Protein AF-A0A9W6ZAY7-F1 (afdb_monomer_lite)

Foldseek 3Di:
DDDDDDDPADAFPKKKKKFWAFDWLVFLLQQLVVQLVVLVPDDDPLSNLLSNVLSVVVNVVSVPDGDGQRWMWMKTHHPDSVDIDIDIGHQDPLRNVLVLAKPFDDDWTGHPPCVPPGPITMDMDMDPRNVVCVCCQAPNDWAWEDAQQFIWTDALGIIHTFDGAHHDAVVSVLVVLVCPAPVNFGADSHSPDRDGDGDAQQRYAYEADCCVRCVVVPLWHARPNDNHTHNHYYNHPNSNSNNVSSLVSLLVVLLVVQLVLVVVQVVCVVVVHQDQKDFLDPPLLVLCQVVVFFAEKQAEVVPPVSQVSSVVSVRYHYHYRYDDCPPHPCVVRVRMMTGTPDRDDSVVRD

Structure (mmCIF, N/CA/C/O backbone):
data_AF-A0A9W6ZAY7-F1
#
_entry.id   AF-A0A9W6ZAY7-F1
#
loop_
_atom_site.group_PDB
_atom_site.id
_atom_site.type_symbol
_atom_site.label_atom_id
_atom_site.label_alt_id
_atom_site.label_comp_id
_atom_site.label_asym_id
_atom_site.label_entity_id
_atom_site.label_seq_id
_atom_site.pdbx_PDB_ins_code
_atom_site.Cartn_x
_atom_site.Cartn_y
_atom_site.Cartn_z
_atom_site.occupancy
_atom_site.B_iso_or_equiv
_atom_site.auth_seq_id
_atom_site.auth_comp_id
_atom_site.auth_asym_id
_atom_site.auth_atom_id
_atom_site.pdbx_PDB_model_num
ATOM 1 N N . MET A 1 1 ? 34.972 -10.363 26.010 1.00 36.72 1 MET A N 1
ATOM 2 C CA . MET A 1 1 ? 35.037 -9.879 24.616 1.00 36.72 1 MET A CA 1
ATOM 3 C C . MET A 1 1 ? 33.672 -9.315 24.271 1.00 36.72 1 MET A C 1
ATOM 5 O O . MET A 1 1 ? 32.736 -10.083 24.113 1.00 36.72 1 MET A O 1
ATOM 9 N N . SER A 1 2 ? 33.541 -7.988 24.315 1.00 30.09 2 SER A N 1
ATOM 10 C CA . SER A 1 2 ? 32.279 -7.284 24.065 1.00 30.09 2 SER A CA 1
ATOM 11 C C . SER A 1 2 ? 32.062 -7.198 22.558 1.00 30.09 2 SER A C 1
ATOM 13 O O . SER A 1 2 ? 32.890 -6.610 21.864 1.00 30.09 2 SER A O 1
ATOM 15 N N . ALA A 1 3 ? 30.993 -7.809 22.052 1.00 30.89 3 ALA A N 1
ATOM 16 C CA . ALA A 1 3 ? 30.562 -7.613 20.676 1.00 30.89 3 ALA A CA 1
ATOM 17 C C . ALA A 1 3 ? 30.115 -6.154 20.529 1.00 30.89 3 ALA A C 1
ATOM 19 O O . ALA A 1 3 ? 29.178 -5.714 21.197 1.00 30.89 3 ALA A O 1
ATOM 20 N N . MET A 1 4 ? 30.835 -5.389 19.710 1.00 32.25 4 MET A N 1
ATOM 21 C CA . MET A 1 4 ? 30.447 -4.027 19.370 1.00 32.25 4 MET A CA 1
ATOM 22 C C . MET A 1 4 ? 29.104 -4.071 18.646 1.00 32.25 4 MET A C 1
ATOM 24 O O . MET A 1 4 ? 28.970 -4.702 17.598 1.00 32.25 4 MET A O 1
ATOM 28 N N . ALA A 1 5 ? 28.108 -3.418 19.239 1.00 34.69 5 ALA A N 1
ATOM 29 C CA . ALA A 1 5 ? 26.843 -3.140 18.590 1.00 34.69 5 ALA A CA 1
ATOM 30 C C . ALA A 1 5 ? 27.124 -2.309 17.332 1.00 34.69 5 ALA A C 1
ATOM 32 O O . ALA A 1 5 ? 27.731 -1.242 17.421 1.00 34.69 5 ALA A O 1
ATOM 33 N N . ALA A 1 6 ? 26.709 -2.817 16.171 1.00 33.00 6 ALA A N 1
ATOM 34 C CA . ALA A 1 6 ? 26.737 -2.060 14.933 1.00 33.00 6 ALA A CA 1
ATOM 35 C C . ALA A 1 6 ? 25.906 -0.783 15.120 1.00 33.00 6 ALA A C 1
ATOM 37 O O . ALA A 1 6 ? 24.713 -0.836 15.430 1.00 33.00 6 ALA A O 1
ATOM 38 N N . THR A 1 7 ? 26.558 0.365 14.978 1.00 32.75 7 THR A N 1
ATOM 39 C CA . THR A 1 7 ? 25.910 1.672 14.894 1.00 32.75 7 THR A CA 1
ATOM 40 C C . THR A 1 7 ? 24.910 1.637 13.733 1.00 32.75 7 THR A C 1
ATOM 42 O O . THR A 1 7 ? 25.257 1.111 12.673 1.00 32.75 7 THR A O 1
ATOM 45 N N . PRO A 1 8 ? 23.681 2.165 13.882 1.00 35.00 8 PRO A N 1
ATOM 46 C CA . PRO A 1 8 ? 22.763 2.266 12.754 1.00 35.00 8 PRO A CA 1
ATOM 47 C C . PRO A 1 8 ? 23.424 3.124 11.672 1.00 35.00 8 PRO A C 1
ATOM 49 O O . PRO A 1 8 ? 23.805 4.265 11.932 1.00 35.00 8 PRO A O 1
ATOM 52 N N . SER A 1 9 ? 23.615 2.547 10.484 1.00 39.78 9 SER A N 1
ATOM 53 C CA . SER A 1 9 ? 24.145 3.257 9.324 1.00 39.78 9 SER A CA 1
ATOM 54 C C . SER A 1 9 ? 23.268 4.473 9.043 1.00 39.78 9 SER A C 1
ATOM 56 O O . SER A 1 9 ? 22.040 4.344 9.008 1.00 39.78 9 SER A O 1
ATOM 58 N N . SER A 1 10 ? 23.890 5.633 8.838 1.00 44.06 10 SER A N 1
ATOM 59 C CA . SER A 1 10 ? 23.237 6.835 8.317 1.00 44.06 10 SER A CA 1
ATOM 60 C C . SER A 1 10 ? 22.323 6.469 7.138 1.00 44.06 10 SER A C 1
ATOM 62 O O . SER A 1 10 ? 22.684 5.572 6.366 1.00 44.06 10 SER A O 1
ATOM 64 N N . PRO A 1 11 ? 21.153 7.115 6.975 1.00 51.19 11 PRO A N 1
ATOM 65 C CA . PRO A 1 11 ? 20.297 6.848 5.825 1.00 51.19 11 PRO A CA 1
ATOM 66 C C . PRO A 1 11 ? 21.100 7.016 4.520 1.00 51.19 11 PRO A C 1
ATOM 68 O O . PRO A 1 11 ? 21.949 7.911 4.445 1.00 51.19 11 PRO A O 1
ATOM 71 N N . PRO A 1 12 ? 20.894 6.140 3.517 1.00 58.47 12 PRO A N 1
ATOM 72 C CA . PRO A 1 12 ? 21.631 6.205 2.260 1.00 58.47 12 PRO A CA 1
ATOM 73 C C . PRO A 1 12 ? 21.433 7.573 1.598 1.00 58.47 12 PRO A C 1
ATOM 75 O O . PRO A 1 12 ? 20.340 8.133 1.643 1.00 58.47 12 PRO A O 1
ATOM 78 N N . SER A 1 13 ? 22.493 8.106 0.986 1.00 72.75 13 SER A N 1
ATOM 79 C CA . SER A 1 13 ? 22.452 9.420 0.330 1.00 72.75 13 SER A CA 1
ATOM 80 C C . SER A 1 13 ? 21.857 9.376 -1.081 1.00 72.75 13 SER A C 1
ATOM 82 O O . SER A 1 13 ? 21.484 10.422 -1.603 1.00 72.75 13 SER A O 1
ATOM 84 N N . LEU A 1 14 ? 21.776 8.178 -1.678 1.00 84.19 14 LEU A N 1
ATOM 85 C CA . LEU A 1 14 ? 20.995 7.888 -2.880 1.00 84.19 14 LEU A CA 1
ATOM 86 C C . LEU A 1 14 ? 20.385 6.486 -2.782 1.00 84.19 14 LEU A C 1
ATOM 88 O O . LEU A 1 14 ? 21.091 5.508 -2.500 1.00 84.19 14 LEU A O 1
ATOM 92 N N . ARG A 1 15 ? 19.107 6.371 -3.152 1.00 90.00 15 ARG A N 1
ATOM 93 C CA . ARG A 1 15 ? 18.474 5.088 -3.495 1.00 90.00 15 ARG A CA 1
ATOM 94 C C . ARG A 1 15 ? 17.934 5.107 -4.924 1.00 90.00 15 ARG A C 1
ATOM 96 O O . ARG A 1 15 ? 17.327 6.080 -5.344 1.00 90.00 15 ARG A O 1
ATOM 103 N N . VAL A 1 16 ? 18.130 4.033 -5.685 1.00 95.12 16 VAL A N 1
ATOM 104 C CA . VAL A 1 16 ? 17.533 3.860 -7.022 1.00 95.12 16 VAL A CA 1
ATOM 105 C C . VAL A 1 16 ? 16.868 2.500 -7.093 1.00 95.12 16 VAL A C 1
ATOM 107 O O . VAL A 1 16 ? 17.476 1.497 -6.725 1.00 95.12 16 VAL A O 1
ATOM 110 N N . LEU A 1 17 ? 15.636 2.464 -7.590 1.00 97.19 17 LEU A N 1
ATOM 111 C CA . LEU A 1 17 ? 14.893 1.243 -7.870 1.00 97.19 17 LEU A CA 1
ATOM 112 C C . LEU A 1 17 ? 14.536 1.207 -9.351 1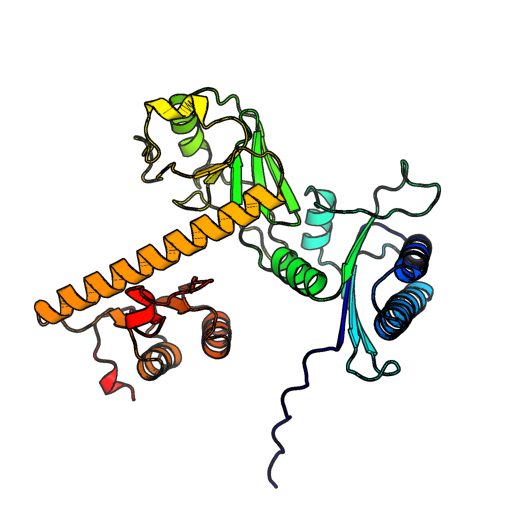.00 97.19 17 LEU A C 1
ATOM 114 O O . LEU A 1 17 ? 13.930 2.137 -9.876 1.00 97.19 17 LEU A O 1
ATOM 118 N N . VAL A 1 18 ? 14.855 0.101 -10.010 1.00 98.00 18 VAL A N 1
ATOM 119 C CA . VAL A 1 18 ? 14.456 -0.176 -11.385 1.00 98.00 18 VAL A CA 1
ATOM 120 C C . VAL A 1 18 ? 13.714 -1.506 -11.426 1.00 98.00 18 VAL A C 1
ATOM 122 O O . VAL A 1 18 ? 14.246 -2.525 -11.001 1.00 98.00 18 VAL A O 1
ATOM 125 N N . LEU A 1 19 ? 12.492 -1.506 -11.956 1.00 98.00 19 LEU A N 1
ATOM 126 C CA . LEU A 1 19 ? 11.732 -2.709 -12.290 1.00 98.00 19 LEU A CA 1
ATOM 127 C C . LEU A 1 19 ? 11.831 -2.947 -13.795 1.00 98.00 19 LEU A C 1
ATOM 129 O O . LEU A 1 19 ? 11.331 -2.139 -14.580 1.00 98.00 19 LEU A O 1
ATOM 133 N N . SER A 1 20 ? 12.448 -4.058 -14.187 1.00 97.75 20 SER A N 1
ATOM 134 C CA . SER A 1 20 ? 12.514 -4.515 -15.572 1.00 97.75 20 SER A CA 1
ATOM 135 C C . SER A 1 20 ? 11.591 -5.711 -15.788 1.00 97.75 20 SER A C 1
ATOM 137 O O . SER A 1 20 ? 11.523 -6.624 -14.961 1.00 97.75 20 SER A O 1
ATOM 139 N N . TYR A 1 21 ? 10.858 -5.687 -16.900 1.00 97.19 21 TYR A N 1
ATOM 140 C CA . TYR A 1 21 ? 9.956 -6.759 -17.294 1.00 97.19 21 TYR A CA 1
ATOM 141 C C . TYR A 1 21 ? 10.055 -7.040 -18.792 1.00 97.19 21 TYR A C 1
ATOM 143 O O . TYR A 1 21 ? 9.901 -6.134 -19.611 1.00 97.19 21 TYR A O 1
ATOM 151 N N . SER A 1 22 ? 10.228 -8.312 -19.146 1.00 95.00 22 SER A N 1
ATOM 152 C CA . SER A 1 22 ? 10.181 -8.864 -20.501 1.00 95.00 22 SER A CA 1
ATOM 153 C C . SER A 1 22 ? 11.142 -8.194 -21.496 1.00 95.00 22 SER A C 1
ATOM 155 O O . SER A 1 22 ? 10.815 -8.072 -22.680 1.00 95.00 22 SER A O 1
ATOM 157 N N . LEU A 1 23 ? 12.316 -7.760 -21.031 1.00 94.81 23 LEU A N 1
ATOM 158 C CA . LEU A 1 23 ? 13.397 -7.233 -21.871 1.00 94.81 23 LEU A CA 1
ATOM 159 C C . LEU A 1 23 ? 14.569 -8.207 -21.912 1.00 94.81 23 LEU A C 1
ATOM 161 O O . LEU A 1 23 ? 14.889 -8.823 -20.901 1.00 94.81 23 LEU A O 1
ATOM 165 N N . SER A 1 24 ? 15.250 -8.314 -23.051 1.00 93.88 24 SER A N 1
ATOM 166 C CA . SER A 1 24 ? 16.567 -8.956 -23.092 1.00 93.88 24 SER A CA 1
ATOM 167 C C . SER A 1 24 ? 17.620 -8.109 -22.364 1.00 93.88 24 SER A C 1
ATOM 169 O O . SER A 1 24 ? 17.414 -6.919 -22.110 1.00 93.88 24 SER A O 1
ATOM 171 N N . ALA A 1 25 ? 18.789 -8.689 -22.086 1.00 94.88 25 ALA A N 1
ATOM 172 C CA . ALA A 1 25 ? 19.927 -7.947 -21.540 1.00 94.88 25 ALA A CA 1
ATOM 173 C C . ALA A 1 25 ? 20.312 -6.727 -22.397 1.00 94.88 25 ALA A C 1
ATOM 175 O O . ALA A 1 25 ? 20.449 -5.623 -21.872 1.00 94.88 25 ALA A O 1
ATOM 176 N N . SER A 1 26 ? 20.406 -6.884 -23.722 1.00 93.31 26 SER A N 1
ATOM 177 C CA . SER A 1 26 ? 20.745 -5.782 -24.636 1.00 93.31 26 SER A CA 1
ATOM 178 C C . SER A 1 26 ? 19.694 -4.668 -24.637 1.00 93.31 26 SER A C 1
ATOM 180 O O . SER A 1 26 ? 20.040 -3.485 -24.613 1.00 93.31 26 SER A O 1
ATOM 182 N N . GLN A 1 27 ? 18.412 -5.034 -24.606 1.00 94.62 27 GLN A N 1
ATOM 183 C CA . GLN A 1 27 ? 17.305 -4.086 -24.523 1.00 94.62 27 GLN A CA 1
ATOM 184 C C . GLN A 1 27 ? 17.297 -3.341 -23.184 1.00 94.62 27 GLN A C 1
ATOM 186 O O . GLN A 1 27 ? 17.138 -2.122 -23.161 1.00 94.62 27 GLN A O 1
ATOM 191 N N . LEU A 1 28 ? 17.516 -4.045 -22.070 1.00 96.00 28 LEU A N 1
ATOM 192 C CA . LEU A 1 28 ? 17.628 -3.426 -20.751 1.00 96.00 28 LEU A CA 1
ATOM 193 C C . LEU A 1 28 ? 18.800 -2.436 -20.700 1.00 96.00 28 LEU A C 1
ATOM 195 O O . LEU A 1 28 ? 18.622 -1.312 -20.238 1.00 96.00 28 LEU A O 1
ATOM 199 N N . ILE A 1 29 ? 19.970 -2.807 -21.227 1.00 95.75 29 ILE A N 1
ATOM 200 C CA . ILE A 1 29 ? 21.142 -1.921 -21.305 1.00 95.75 29 ILE A CA 1
ATOM 201 C C . ILE A 1 29 ? 20.830 -0.652 -22.102 1.00 95.75 29 ILE A C 1
ATOM 203 O O . ILE A 1 29 ? 21.197 0.440 -21.670 1.00 95.75 29 ILE A O 1
ATOM 207 N N . SER A 1 30 ? 20.145 -0.768 -23.244 1.00 94.69 30 SER A N 1
ATOM 208 C CA . SER A 1 30 ? 19.715 0.396 -24.030 1.00 94.69 30 SER A CA 1
ATOM 209 C C . SER A 1 30 ? 18.851 1.341 -23.187 1.00 94.69 30 SER A C 1
ATOM 211 O O . SER A 1 30 ? 19.161 2.527 -23.074 1.00 94.69 30 SER A O 1
ATOM 213 N N . VAL A 1 31 ? 17.840 0.810 -22.495 1.00 96.25 31 VAL A N 1
ATOM 214 C CA . VAL A 1 31 ? 16.952 1.625 -21.655 1.00 96.25 31 VAL A CA 1
ATOM 215 C C . VAL A 1 31 ? 17.687 2.254 -20.467 1.00 96.25 31 VAL A C 1
ATOM 217 O O . VAL A 1 31 ? 17.474 3.428 -20.161 1.00 96.25 31 VAL A O 1
ATOM 220 N N . LEU A 1 32 ? 18.581 1.512 -19.809 1.00 97.00 32 LEU A N 1
ATOM 221 C CA . LEU A 1 32 ? 19.384 2.025 -18.697 1.00 97.00 32 LEU A CA 1
ATOM 222 C C . LEU A 1 32 ? 20.341 3.137 -19.141 1.00 97.00 32 LEU A C 1
ATOM 224 O O . LEU A 1 32 ? 20.511 4.108 -18.408 1.00 97.00 32 LEU A O 1
ATOM 228 N N . ASN A 1 33 ? 20.922 3.049 -20.342 1.00 95.88 33 ASN A N 1
ATOM 229 C CA . ASN A 1 33 ? 21.720 4.142 -20.903 1.00 95.88 33 ASN A CA 1
ATOM 230 C C . ASN A 1 33 ? 20.877 5.409 -21.099 1.00 95.88 33 ASN A C 1
ATOM 232 O O . ASN A 1 33 ? 21.326 6.501 -20.755 1.00 95.88 33 ASN A O 1
ATOM 236 N N . ASN A 1 34 ? 19.627 5.275 -21.545 1.00 93.69 34 ASN A N 1
ATOM 237 C CA . ASN A 1 34 ? 18.727 6.419 -21.706 1.00 93.69 34 ASN A CA 1
ATOM 238 C C . ASN A 1 34 ? 18.336 7.052 -20.367 1.00 93.69 34 ASN A C 1
ATOM 240 O O . ASN A 1 34 ? 18.269 8.281 -20.253 1.00 93.69 34 ASN A O 1
ATOM 244 N N . LEU A 1 35 ? 18.115 6.236 -19.333 1.00 94.12 35 LEU A N 1
ATOM 245 C CA . LEU A 1 35 ? 17.894 6.715 -17.965 1.00 94.12 35 LEU A CA 1
ATOM 246 C C . LEU A 1 35 ? 19.143 7.412 -17.407 1.00 94.12 35 LEU A C 1
ATOM 248 O O . LEU A 1 35 ? 19.041 8.506 -16.842 1.00 94.12 35 LEU A O 1
ATOM 252 N N . LYS A 1 36 ? 20.328 6.839 -17.645 1.00 94.69 36 LYS A N 1
ATOM 253 C CA . LYS A 1 36 ? 21.620 7.427 -17.276 1.00 94.69 36 LYS A CA 1
ATOM 254 C C . LYS A 1 36 ? 21.816 8.796 -17.921 1.00 94.69 36 LYS A C 1
ATOM 256 O O . LYS A 1 36 ? 22.091 9.770 -17.221 1.00 94.69 36 LYS A O 1
ATOM 261 N N . GLU A 1 37 ? 21.600 8.910 -19.225 1.00 93.31 37 GLU A N 1
ATOM 262 C CA . GLU A 1 37 ? 21.699 10.175 -19.959 1.00 93.31 37 GLU A CA 1
ATOM 263 C C . GLU A 1 37 ? 20.661 11.201 -19.489 1.00 93.31 37 GLU A C 1
ATOM 265 O O . GLU A 1 37 ? 20.994 12.362 -19.241 1.00 93.31 37 GLU A O 1
ATOM 270 N N . SER A 1 38 ? 19.419 10.766 -19.259 1.00 89.19 38 SER A N 1
ATOM 271 C CA . SER A 1 38 ? 18.352 11.631 -18.743 1.00 89.19 38 SER A CA 1
ATOM 272 C C . SER A 1 38 ? 18.679 12.206 -17.360 1.00 89.19 38 SER A C 1
ATOM 274 O O . SER A 1 38 ? 18.322 13.350 -17.072 1.00 89.19 38 SER A O 1
ATOM 276 N N . SER A 1 39 ? 19.420 11.466 -16.526 1.00 89.12 39 SER A N 1
ATOM 277 C CA . SER A 1 39 ? 19.798 11.913 -15.180 1.00 89.12 39 SER A CA 1
ATOM 278 C C . SER A 1 39 ? 20.786 13.088 -15.155 1.00 89.12 39 SER A C 1
ATOM 280 O O . SER A 1 39 ? 20.909 13.754 -14.129 1.00 89.12 39 SER A O 1
ATOM 282 N N . LYS A 1 40 ? 21.426 13.442 -16.287 1.00 85.19 40 LYS A N 1
ATOM 283 C CA . LYS A 1 40 ? 22.273 14.651 -16.397 1.00 85.19 40 LYS A CA 1
ATOM 284 C C . LYS A 1 40 ? 21.528 15.942 -16.036 1.00 85.19 40 LYS A C 1
ATOM 286 O O . LYS A 1 40 ? 22.161 16.925 -15.650 1.00 85.19 40 LYS A O 1
ATOM 291 N N . LYS A 1 41 ? 20.199 15.949 -16.174 1.00 81.25 41 LYS A N 1
ATOM 292 C CA . LYS A 1 41 ? 19.333 17.100 -15.880 1.00 81.25 41 LYS A CA 1
ATOM 293 C C . LYS A 1 41 ? 18.838 17.138 -14.426 1.00 81.25 41 LYS A C 1
ATOM 295 O O . LYS A 1 41 ? 18.169 18.096 -14.055 1.00 81.25 41 LYS A O 1
ATOM 300 N N . SER A 1 42 ? 19.158 16.137 -13.607 1.00 78.00 42 SER A N 1
ATOM 301 C CA . SER A 1 42 ? 18.590 15.982 -12.263 1.00 78.00 42 SER A CA 1
ATOM 302 C C . SER A 1 42 ? 19.433 16.657 -11.182 1.00 78.00 42 SER A C 1
ATOM 304 O O . SER A 1 42 ? 20.647 16.489 -11.153 1.00 78.00 42 SER A O 1
ATOM 306 N N . GLY A 1 43 ? 18.793 17.378 -10.259 1.00 76.44 43 GLY A N 1
ATOM 307 C CA . GLY A 1 43 ? 19.351 17.741 -8.949 1.00 76.44 43 GLY A CA 1
ATOM 308 C C . GLY A 1 43 ? 20.754 18.370 -8.932 1.00 76.44 43 GLY A C 1
ATOM 309 O O . GLY A 1 43 ? 21.171 19.076 -9.857 1.00 76.44 43 GLY A O 1
ATOM 310 N N . SER A 1 44 ? 21.472 18.119 -7.832 1.00 83.56 44 SER A N 1
ATOM 311 C CA . SER A 1 44 ? 22.835 18.601 -7.578 1.00 83.56 44 SER A CA 1
ATOM 312 C C . SER A 1 44 ? 23.895 17.780 -8.324 1.00 83.56 44 SER A C 1
ATOM 314 O O . SER A 1 44 ? 23.656 16.639 -8.716 1.00 83.56 44 SER A O 1
ATOM 316 N N . HIS A 1 45 ? 25.105 18.329 -8.474 1.00 84.62 45 HIS A N 1
ATOM 317 C CA . HIS A 1 45 ? 26.229 17.627 -9.110 1.00 84.62 45 HIS A CA 1
ATOM 318 C C . HIS A 1 45 ? 26.524 16.260 -8.464 1.00 84.62 45 HIS A C 1
ATOM 320 O O . HIS A 1 45 ? 26.699 15.274 -9.176 1.00 84.62 45 HIS A O 1
ATOM 326 N N . LYS A 1 46 ? 26.504 16.181 -7.124 1.00 82.75 46 LYS A N 1
ATOM 327 C CA . LYS A 1 46 ? 26.711 14.929 -6.375 1.00 82.75 46 LYS A CA 1
ATOM 328 C C . LYS A 1 46 ? 25.644 13.880 -6.714 1.00 82.75 46 LYS A C 1
ATOM 330 O O . LYS A 1 46 ? 25.982 12.744 -7.026 1.00 82.75 46 LYS A O 1
ATOM 335 N N . THR A 1 47 ? 24.373 14.284 -6.744 1.00 83.31 47 THR A N 1
ATOM 336 C CA . THR A 1 47 ? 23.246 13.395 -7.093 1.00 83.31 47 THR A CA 1
ATOM 337 C C . THR A 1 47 ? 23.402 12.833 -8.506 1.00 83.31 47 THR A C 1
ATOM 339 O O . THR A 1 47 ? 23.207 11.643 -8.732 1.00 83.31 47 THR A O 1
ATOM 342 N N . ARG A 1 48 ? 23.827 13.666 -9.467 1.00 87.31 48 ARG A N 1
ATOM 343 C CA . ARG A 1 48 ? 24.079 13.221 -10.849 1.00 87.31 48 ARG A CA 1
ATOM 344 C C . ARG A 1 48 ? 25.175 12.169 -10.913 1.00 87.31 48 ARG A C 1
ATOM 346 O O . ARG A 1 48 ? 24.995 11.175 -11.604 1.00 87.31 48 ARG A O 1
ATOM 353 N N . GLN A 1 49 ? 26.283 12.369 -10.199 1.00 88.38 49 GLN A N 1
ATOM 354 C CA . GLN A 1 49 ? 27.376 11.394 -10.158 1.00 88.38 49 GLN A CA 1
ATOM 355 C C . GLN A 1 49 ? 26.921 10.054 -9.571 1.00 88.38 49 GLN A C 1
ATOM 357 O O . GLN A 1 49 ? 27.217 9.006 -10.141 1.00 88.38 49 GLN A O 1
ATOM 362 N N . LEU A 1 50 ? 26.149 10.092 -8.483 1.00 88.50 50 LEU A N 1
ATOM 363 C CA . LEU A 1 50 ? 25.603 8.895 -7.849 1.00 88.50 50 LEU A CA 1
ATOM 364 C C . LEU A 1 50 ? 24.604 8.160 -8.764 1.00 88.50 50 LEU A C 1
ATOM 366 O O . LEU A 1 50 ? 24.717 6.948 -8.930 1.00 88.50 50 LEU A O 1
ATOM 370 N N . LEU A 1 51 ? 23.691 8.873 -9.439 1.00 91.06 51 LEU A N 1
ATOM 371 C CA . LEU A 1 51 ? 22.779 8.284 -10.434 1.00 91.06 51 LEU A CA 1
ATOM 372 C C . LEU A 1 51 ? 23.548 7.679 -11.619 1.00 91.06 51 LEU A C 1
ATOM 374 O O . LEU A 1 51 ? 23.214 6.601 -12.107 1.00 91.06 51 LEU A O 1
ATOM 378 N N . TRP A 1 52 ? 24.610 8.352 -12.065 1.00 92.56 52 TRP A N 1
ATOM 379 C CA . TRP A 1 52 ? 25.486 7.871 -13.132 1.00 92.56 52 TRP A CA 1
ATOM 380 C C . TRP A 1 52 ? 26.196 6.574 -12.771 1.00 92.56 52 TRP A C 1
ATOM 382 O O . TRP A 1 52 ? 26.294 5.682 -13.622 1.00 92.56 52 TRP A O 1
ATOM 392 N N . LYS A 1 53 ? 26.667 6.470 -11.526 1.00 92.44 53 LYS A N 1
ATOM 393 C CA . LYS A 1 53 ? 27.234 5.243 -10.976 1.00 92.44 53 LYS A CA 1
ATOM 394 C C . LYS A 1 53 ? 26.174 4.148 -10.876 1.00 92.44 53 LYS A C 1
ATOM 396 O O . LYS A 1 53 ? 26.397 3.076 -11.420 1.00 92.44 53 LYS A O 1
ATOM 401 N N . ALA A 1 54 ? 25.009 4.441 -10.295 1.00 94.56 54 ALA A N 1
ATOM 402 C CA . ALA A 1 54 ? 23.908 3.489 -10.148 1.00 94.56 54 ALA A CA 1
ATOM 403 C C . ALA A 1 54 ? 23.530 2.829 -11.483 1.00 94.56 54 ALA A C 1
ATOM 405 O O . ALA A 1 54 ? 23.571 1.606 -11.613 1.00 94.56 54 ALA A O 1
ATOM 406 N N . TYR A 1 55 ? 23.227 3.632 -12.508 1.00 96.44 55 TYR A N 1
ATOM 407 C CA . TYR A 1 55 ? 22.889 3.094 -13.825 1.00 96.44 55 TYR A CA 1
ATOM 408 C C . TYR A 1 55 ? 24.087 2.423 -14.506 1.00 96.44 55 TYR A C 1
ATOM 410 O O . TYR A 1 55 ? 23.901 1.437 -15.213 1.00 96.44 55 TYR A O 1
ATOM 418 N N . GLY A 1 56 ? 25.313 2.916 -14.291 1.00 95.81 56 GLY A N 1
ATOM 419 C CA . GLY A 1 56 ? 26.536 2.277 -14.784 1.00 95.81 56 GLY A CA 1
ATOM 420 C C . GLY A 1 56 ? 26.730 0.862 -14.234 1.00 95.81 56 GLY A C 1
ATOM 421 O O . GLY A 1 56 ? 26.978 -0.058 -15.011 1.00 95.81 56 GLY A O 1
ATOM 422 N N . ASP A 1 57 ? 26.541 0.681 -12.930 1.00 95.25 57 ASP A N 1
ATOM 423 C CA . ASP A 1 57 ? 26.669 -0.613 -12.257 1.00 95.25 57 ASP A CA 1
ATOM 424 C C . ASP A 1 57 ? 25.548 -1.571 -12.712 1.00 95.25 57 ASP A C 1
ATOM 426 O O . ASP A 1 57 ? 25.809 -2.739 -13.004 1.00 95.25 57 ASP A O 1
ATOM 430 N N . MET A 1 58 ? 24.317 -1.068 -12.891 1.00 97.00 58 MET A N 1
ATOM 431 C CA . MET A 1 58 ? 23.200 -1.836 -13.467 1.00 97.00 58 MET A CA 1
ATOM 432 C C . MET A 1 58 ? 23.473 -2.292 -14.911 1.00 97.00 58 MET A C 1
ATOM 434 O O . MET A 1 58 ? 23.184 -3.436 -15.263 1.00 97.00 58 MET A O 1
ATOM 438 N N . ILE A 1 59 ? 24.051 -1.419 -15.747 1.00 96.88 59 ILE A N 1
ATOM 439 C CA . ILE A 1 59 ? 24.459 -1.748 -17.124 1.00 96.88 59 ILE A CA 1
ATOM 440 C C . ILE A 1 59 ? 25.559 -2.814 -17.115 1.00 96.88 59 ILE A C 1
ATOM 442 O O . ILE A 1 59 ? 25.473 -3.784 -17.867 1.00 96.88 59 ILE A O 1
ATOM 446 N N . GLY A 1 60 ? 26.570 -2.650 -16.256 1.00 95.31 60 GLY A N 1
ATOM 447 C CA . GLY A 1 60 ? 27.664 -3.608 -16.106 1.00 95.31 60 GLY A CA 1
ATOM 448 C C . GLY A 1 60 ? 27.166 -4.994 -15.698 1.00 95.31 60 GLY A C 1
ATOM 449 O O . GLY A 1 60 ? 27.594 -5.992 -16.275 1.00 95.31 60 GLY A O 1
ATOM 450 N N . TRP A 1 61 ? 26.202 -5.057 -14.773 1.00 95.44 61 TRP A N 1
ATOM 451 C CA . TRP A 1 61 ? 25.547 -6.309 -14.394 1.00 95.44 61 TRP A CA 1
ATOM 452 C C . TRP A 1 61 ? 24.787 -6.945 -15.564 1.00 95.44 61 TRP A C 1
ATOM 454 O O . TRP A 1 61 ? 24.950 -8.140 -15.816 1.00 95.44 61 TRP A O 1
ATOM 464 N N . ALA A 1 62 ? 23.989 -6.163 -16.299 1.00 94.69 62 ALA A N 1
ATOM 465 C CA . ALA A 1 62 ? 23.183 -6.673 -17.408 1.00 94.69 62 ALA A CA 1
ATOM 466 C C . ALA A 1 62 ? 24.045 -7.193 -18.574 1.00 94.69 62 ALA A C 1
ATOM 468 O O . ALA A 1 62 ? 23.662 -8.156 -19.232 1.00 94.69 62 ALA A O 1
ATOM 469 N N . GLY A 1 63 ? 25.227 -6.605 -18.809 1.00 90.81 63 GLY A N 1
ATOM 470 C CA . GLY A 1 63 ? 26.134 -6.970 -19.907 1.00 90.81 63 GLY A CA 1
ATOM 471 C C . GLY A 1 63 ? 26.651 -8.412 -19.888 1.00 90.81 63 GLY A C 1
ATOM 472 O O . GLY A 1 63 ? 27.098 -8.902 -20.920 1.00 90.81 63 GLY A O 1
ATOM 473 N N . GLY A 1 64 ? 26.574 -9.099 -18.745 1.00 83.31 64 GLY A N 1
ATOM 474 C CA . GLY A 1 64 ? 26.988 -10.498 -18.591 1.00 83.31 64 GLY A CA 1
ATOM 475 C C . GLY A 1 64 ? 25.833 -11.497 -18.497 1.00 83.31 64 GLY A C 1
ATOM 476 O O . GLY A 1 64 ? 26.035 -12.591 -17.969 1.00 83.31 64 GLY A O 1
ATOM 477 N N . LYS A 1 65 ? 24.613 -11.113 -18.894 1.00 90.75 65 LYS A N 1
ATOM 478 C CA . LYS A 1 65 ? 23.402 -11.923 -18.707 1.00 90.75 65 LYS A CA 1
ATOM 479 C C . LYS A 1 65 ? 22.751 -12.304 -20.030 1.00 90.75 65 LYS A C 1
ATOM 481 O O . LYS A 1 65 ? 22.710 -11.514 -20.966 1.00 90.75 65 LYS A O 1
ATOM 486 N N . ASP A 1 66 ? 22.157 -13.492 -20.039 1.00 87.62 66 ASP A N 1
ATOM 487 C CA . ASP A 1 66 ? 21.355 -14.014 -21.142 1.00 87.62 66 ASP A CA 1
ATOM 488 C C . ASP A 1 66 ? 19.888 -14.171 -20.721 1.00 87.62 66 ASP A C 1
ATOM 490 O O . ASP A 1 66 ? 19.574 -14.377 -19.548 1.00 87.62 66 ASP A O 1
ATOM 494 N N . GLY A 1 67 ? 18.974 -14.111 -21.692 1.00 87.19 67 GLY A N 1
ATOM 495 C CA . GLY A 1 67 ? 17.538 -14.312 -21.473 1.00 87.19 67 GLY A CA 1
ATOM 496 C C . GLY A 1 67 ? 16.760 -13.048 -21.081 1.00 87.19 67 GLY A C 1
ATOM 497 O O . GLY A 1 67 ? 17.199 -11.925 -21.327 1.00 87.19 67 GLY A O 1
ATOM 498 N N . SER A 1 68 ? 15.557 -13.251 -20.528 1.00 91.00 68 SER A N 1
ATOM 499 C CA . SER A 1 68 ? 14.664 -12.172 -20.073 1.00 91.00 68 SER A CA 1
ATOM 500 C C . SER A 1 68 ? 15.120 -11.633 -18.719 1.00 91.00 68 SER A C 1
ATOM 502 O O . SER A 1 68 ? 15.266 -12.393 -17.764 1.00 91.00 68 SER A O 1
ATOM 504 N N . MET A 1 69 ? 15.304 -10.322 -18.625 1.00 94.88 69 MET A N 1
ATOM 505 C CA . MET A 1 69 ? 15.743 -9.605 -17.431 1.00 94.88 69 MET A CA 1
ATOM 506 C C . MET A 1 69 ? 14.552 -9.190 -16.564 1.00 94.88 69 MET A C 1
ATOM 508 O O . MET A 1 69 ? 14.358 -8.020 -16.252 1.00 94.88 69 MET A O 1
ATOM 512 N N . ASP A 1 70 ? 13.737 -10.162 -16.165 1.00 96.75 70 ASP A N 1
ATOM 513 C CA . ASP A 1 70 ? 12.619 -9.939 -15.251 1.00 96.75 70 ASP A CA 1
ATOM 514 C C . ASP A 1 70 ? 13.137 -9.774 -13.818 1.00 96.75 70 ASP A C 1
ATOM 516 O O . ASP A 1 70 ? 13.241 -10.751 -13.070 1.00 96.75 70 ASP A O 1
ATOM 520 N N . CYS A 1 71 ? 13.473 -8.548 -13.418 1.00 97.75 71 CYS A N 1
ATOM 521 C CA . CYS A 1 71 ? 14.103 -8.286 -12.124 1.00 97.75 71 CYS A CA 1
ATOM 522 C C . CYS A 1 71 ? 13.817 -6.888 -11.563 1.00 97.75 71 CYS A C 1
ATOM 524 O O . CYS A 1 71 ? 13.444 -5.955 -12.276 1.00 97.75 71 CYS A O 1
ATOM 526 N N . PHE A 1 72 ? 14.042 -6.758 -10.259 1.00 97.94 72 PHE A N 1
ATOM 527 C CA . PHE A 1 72 ? 14.327 -5.495 -9.602 1.00 97.94 72 PHE A CA 1
ATOM 528 C C . PHE A 1 72 ? 15.840 -5.293 -9.521 1.00 97.94 72 PHE A C 1
ATOM 530 O O . PHE A 1 72 ? 16.563 -6.175 -9.056 1.00 97.94 72 PHE A O 1
ATOM 537 N N . LEU A 1 73 ? 16.301 -4.116 -9.926 1.00 97.88 73 LEU A N 1
ATOM 538 C CA . LEU A 1 73 ? 17.659 -3.632 -9.711 1.00 97.88 73 LEU A CA 1
ATOM 539 C C . LEU A 1 73 ? 17.585 -2.504 -8.687 1.00 97.88 73 LEU A C 1
ATOM 541 O O . LEU A 1 73 ? 16.936 -1.485 -8.925 1.00 97.88 73 LEU A O 1
ATOM 545 N N . MET A 1 74 ? 18.228 -2.693 -7.543 1.00 96.31 74 MET A N 1
ATOM 546 C CA . MET A 1 74 ? 18.250 -1.725 -6.456 1.00 96.31 74 MET A CA 1
ATOM 547 C C . MET A 1 74 ? 19.673 -1.271 -6.213 1.00 96.31 74 MET A C 1
ATOM 549 O O . MET A 1 74 ? 20.544 -2.081 -5.920 1.00 96.31 74 MET A O 1
ATOM 553 N N . PHE A 1 75 ? 19.908 0.028 -6.291 1.00 94.88 75 PHE A N 1
ATOM 554 C CA . PHE A 1 75 ? 21.191 0.604 -5.931 1.00 94.88 75 PHE A CA 1
ATOM 555 C C . PHE A 1 75 ? 21.033 1.457 -4.680 1.00 94.88 75 PHE A C 1
ATOM 557 O O . PHE A 1 75 ? 20.127 2.288 -4.600 1.00 94.88 75 PHE A O 1
ATOM 564 N N . LYS A 1 76 ? 21.916 1.244 -3.708 1.00 90.62 76 LYS A N 1
ATOM 565 C CA . LYS A 1 76 ? 21.996 2.033 -2.477 1.00 90.62 76 LYS A CA 1
ATOM 566 C C . LYS A 1 76 ? 23.418 2.559 -2.346 1.00 90.62 76 LYS A C 1
ATOM 568 O O . LYS A 1 76 ? 24.361 1.772 -2.429 1.00 90.62 76 LYS A O 1
ATOM 573 N N . ALA A 1 77 ? 23.567 3.859 -2.126 1.00 87.19 77 ALA A N 1
ATOM 574 C CA . ALA A 1 77 ? 24.860 4.476 -1.851 1.00 87.19 77 ALA A CA 1
ATOM 575 C C . ALA A 1 77 ? 24.831 5.259 -0.539 1.00 87.19 77 ALA A C 1
ATOM 577 O O . ALA A 1 77 ? 23.839 5.9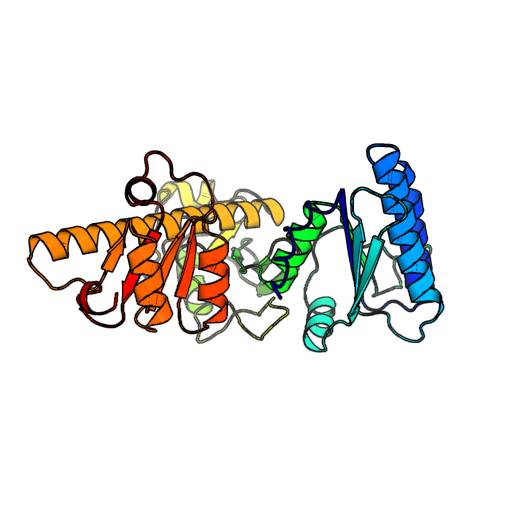15 -0.211 1.00 87.19 77 ALA A O 1
ATOM 578 N N . GLY A 1 78 ? 25.937 5.180 0.201 1.00 73.94 78 GLY A N 1
ATOM 579 C CA . GLY A 1 78 ? 26.203 6.027 1.362 1.00 73.94 78 GLY A CA 1
ATOM 580 C C . GLY A 1 78 ? 26.616 7.434 0.933 1.00 73.94 78 GLY A C 1
ATOM 581 O O . GLY A 1 78 ? 26.340 7.857 -0.187 1.00 73.94 78 GLY A O 1
ATOM 582 N N . GLU A 1 79 ? 27.268 8.193 1.812 1.00 65.81 79 GLU A N 1
ATOM 583 C CA . GLU A 1 79 ? 27.716 9.553 1.481 1.00 65.81 79 GLU A CA 1
ATOM 584 C C . GLU A 1 79 ? 28.907 9.600 0.511 1.00 65.81 79 GLU A C 1
ATOM 586 O O . GLU A 1 79 ? 29.074 10.618 -0.173 1.00 65.81 79 GLU A O 1
ATOM 591 N N . ASP A 1 80 ? 29.709 8.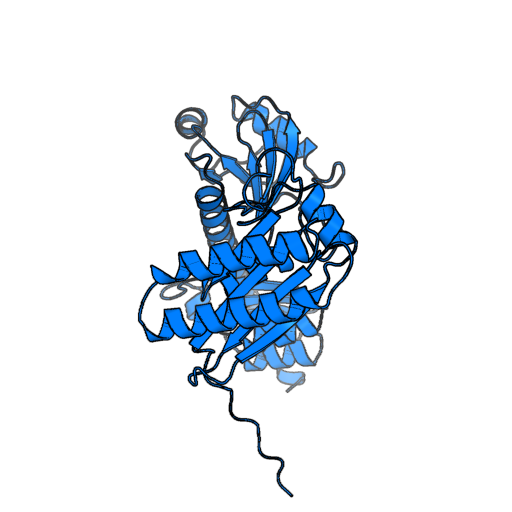534 0.442 1.00 66.38 80 ASP A N 1
ATOM 592 C CA . ASP A 1 80 ? 30.819 8.401 -0.502 1.00 66.38 80 ASP A CA 1
ATOM 593 C C . ASP A 1 80 ? 30.301 7.974 -1.884 1.00 66.38 80 ASP A C 1
ATOM 595 O O . ASP A 1 80 ? 29.595 6.981 -2.038 1.00 66.38 80 ASP A O 1
ATOM 599 N N . VAL A 1 81 ? 30.679 8.733 -2.912 1.00 60.84 81 VAL A N 1
ATOM 600 C CA . VAL A 1 81 ? 30.271 8.507 -4.306 1.00 60.84 81 VAL A CA 1
ATOM 601 C C . VAL A 1 81 ? 30.893 7.238 -4.891 1.00 60.84 81 VAL A C 1
ATOM 603 O O . VAL A 1 81 ? 30.368 6.686 -5.858 1.00 60.84 81 VAL A O 1
ATOM 606 N N . ASN A 1 82 ? 31.984 6.745 -4.308 1.00 65.25 82 ASN A N 1
ATOM 607 C CA . ASN A 1 82 ? 32.634 5.511 -4.742 1.00 65.25 82 ASN A CA 1
ATOM 608 C C . ASN A 1 82 ? 32.017 4.260 -4.105 1.00 65.25 82 ASN A C 1
ATOM 610 O O . ASN A 1 82 ? 32.196 3.161 -4.632 1.00 65.25 82 ASN A O 1
ATOM 614 N N . GLU A 1 83 ? 31.248 4.419 -3.028 1.00 70.75 83 GLU A N 1
ATOM 615 C CA . GLU A 1 83 ? 30.646 3.322 -2.280 1.00 70.75 83 GLU A CA 1
ATOM 616 C C . GLU A 1 83 ? 29.162 3.189 -2.633 1.00 70.75 83 GLU A C 1
ATOM 618 O O . GLU A 1 83 ? 28.315 4.005 -2.272 1.00 70.75 83 GLU A O 1
ATOM 623 N N . GLY A 1 84 ? 28.829 2.130 -3.364 1.00 81.88 84 GLY A N 1
ATOM 624 C CA . GLY A 1 84 ? 27.447 1.797 -3.671 1.00 81.88 84 GLY A CA 1
ATOM 625 C C . GLY A 1 84 ? 27.291 0.314 -3.941 1.00 81.88 84 GLY A C 1
ATOM 626 O O . GLY A 1 84 ? 28.184 -0.322 -4.500 1.00 81.88 84 GLY A O 1
ATOM 627 N N . ILE A 1 85 ? 26.162 -0.233 -3.506 1.00 90.56 85 ILE A N 1
ATOM 628 C CA . ILE A 1 85 ? 25.859 -1.657 -3.600 1.00 90.56 85 ILE A CA 1
ATOM 629 C C . ILE A 1 85 ? 24.670 -1.819 -4.540 1.00 90.56 85 ILE A C 1
ATOM 631 O O . ILE A 1 85 ? 23.599 -1.251 -4.309 1.00 90.56 85 ILE A O 1
ATOM 635 N N . LEU A 1 86 ? 24.880 -2.598 -5.602 1.00 94.12 86 LEU A N 1
ATOM 636 C CA . LEU A 1 86 ? 23.818 -3.079 -6.474 1.00 94.12 86 LEU A CA 1
ATOM 637 C C . LEU A 1 86 ? 23.281 -4.402 -5.922 1.00 94.12 86 LEU A C 1
ATOM 639 O O . LEU A 1 86 ? 23.973 -5.418 -5.913 1.00 94.12 86 LEU A O 1
ATOM 643 N N . GLU A 1 87 ? 22.025 -4.389 -5.504 1.00 95.62 87 GLU A N 1
ATOM 644 C CA . GLU A 1 87 ? 21.240 -5.567 -5.167 1.00 95.62 87 GLU A CA 1
ATOM 645 C C . GLU A 1 87 ? 20.331 -5.905 -6.353 1.00 95.62 87 GLU A C 1
ATOM 647 O O . GLU A 1 87 ? 19.633 -5.041 -6.888 1.00 95.62 87 GLU A O 1
ATOM 652 N N . VAL A 1 88 ? 20.320 -7.171 -6.766 1.00 96.19 88 VAL A N 1
ATOM 653 C CA . VAL A 1 88 ? 19.440 -7.648 -7.835 1.00 96.19 88 VAL A CA 1
ATOM 654 C C . VAL A 1 88 ? 18.516 -8.719 -7.291 1.00 96.19 88 VAL A C 1
ATOM 656 O O . VAL A 1 88 ? 18.971 -9.707 -6.718 1.00 96.19 88 VAL A O 1
ATOM 659 N N . GLN A 1 89 ? 17.217 -8.534 -7.508 1.00 96.44 89 GLN A N 1
ATOM 660 C CA . GLN A 1 89 ? 16.191 -9.498 -7.142 1.00 96.44 89 GLN A CA 1
ATOM 661 C C . GLN A 1 89 ? 15.405 -9.907 -8.382 1.00 96.44 89 GLN A C 1
ATOM 663 O O . GLN A 1 89 ? 14.634 -9.123 -8.933 1.00 96.44 89 GLN A O 1
ATOM 668 N N . GLU A 1 90 ? 15.563 -11.156 -8.811 1.00 96.56 90 GLU A N 1
ATOM 669 C CA . GLU A 1 90 ? 14.737 -11.711 -9.881 1.00 96.56 90 GLU A CA 1
ATOM 670 C C . GLU A 1 90 ? 13.258 -11.718 -9.484 1.00 96.56 90 GLU A C 1
ATOM 672 O O . GLU A 1 90 ? 12.891 -12.020 -8.342 1.00 96.56 90 GLU A O 1
ATOM 677 N N . LEU A 1 91 ? 12.388 -11.408 -10.447 1.00 96.88 91 LEU A N 1
ATOM 678 C CA . LEU A 1 91 ? 10.954 -11.490 -10.231 1.00 96.88 91 LEU A CA 1
ATOM 679 C C . LEU A 1 91 ? 10.556 -12.946 -10.016 1.00 96.88 91 LEU A C 1
ATOM 681 O O . LEU A 1 91 ? 10.880 -13.829 -10.809 1.00 96.88 91 LEU A O 1
ATOM 685 N N . THR A 1 92 ? 9.756 -13.204 -8.992 1.00 95.69 92 THR A N 1
ATOM 686 C CA . THR A 1 92 ? 9.122 -14.511 -8.822 1.00 95.69 92 THR A CA 1
ATOM 687 C C . THR A 1 92 ? 8.149 -14.798 -9.971 1.00 95.69 92 THR A C 1
ATOM 689 O O . THR A 1 92 ? 7.678 -13.896 -10.672 1.00 95.69 92 THR A O 1
ATOM 692 N N . LYS A 1 93 ? 7.753 -16.068 -10.141 1.00 94.31 93 LYS A N 1
ATOM 693 C CA . LYS A 1 93 ? 6.724 -16.459 -11.125 1.00 94.31 93 LYS A CA 1
ATOM 694 C C . LYS A 1 93 ? 5.443 -15.625 -10.980 1.00 94.31 93 LYS A C 1
ATOM 696 O O . LYS A 1 93 ? 4.851 -15.235 -11.985 1.00 94.31 93 LYS A O 1
ATOM 701 N N . ARG A 1 94 ? 5.034 -15.337 -9.738 1.00 93.25 94 ARG A N 1
ATOM 702 C CA . ARG A 1 94 ? 3.861 -14.507 -9.446 1.00 93.25 94 ARG A CA 1
ATOM 703 C C . ARG A 1 94 ? 4.080 -13.065 -9.887 1.00 93.25 94 ARG A C 1
ATOM 705 O O . ARG A 1 94 ? 3.246 -12.541 -10.614 1.00 93.25 94 ARG A O 1
ATOM 712 N N . GLN A 1 95 ? 5.197 -12.455 -9.500 1.00 95.94 95 GLN A N 1
ATOM 713 C CA . GLN A 1 95 ? 5.520 -11.073 -9.866 1.00 95.94 95 GLN A CA 1
ATOM 714 C C . GLN A 1 95 ? 5.576 -10.885 -11.387 1.00 95.94 95 GLN A C 1
ATOM 716 O O . GLN A 1 95 ? 4.982 -9.936 -11.897 1.00 95.94 95 GLN A O 1
ATOM 721 N N . ARG A 1 96 ? 6.173 -11.831 -12.129 1.00 95.50 96 ARG A N 1
ATOM 722 C CA . ARG A 1 96 ? 6.137 -11.838 -13.604 1.00 95.50 96 ARG A CA 1
ATOM 723 C C . ARG A 1 96 ? 4.711 -11.914 -14.151 1.00 95.50 96 ARG A C 1
ATOM 725 O O . ARG A 1 96 ? 4.349 -11.150 -15.043 1.00 95.50 96 ARG A O 1
ATOM 732 N N . GLY A 1 97 ? 3.885 -12.806 -13.598 1.00 94.06 97 GLY A N 1
ATOM 733 C CA . GLY A 1 97 ? 2.470 -12.920 -13.965 1.00 94.06 97 GLY A CA 1
ATOM 734 C C . GLY A 1 97 ? 1.682 -11.636 -13.688 1.00 94.06 97 GLY A C 1
ATOM 735 O O . GLY A 1 97 ? 0.862 -11.224 -14.508 1.00 94.06 97 GLY A O 1
ATOM 736 N N . CYS A 1 98 ? 1.959 -10.962 -12.571 1.00 94.12 98 CYS A N 1
ATOM 737 C CA . CYS A 1 98 ? 1.369 -9.671 -12.236 1.00 94.12 98 CYS A CA 1
ATOM 738 C C . CYS A 1 98 ? 1.819 -8.573 -13.207 1.00 94.12 98 CYS A C 1
ATOM 740 O O . CYS A 1 98 ? 0.968 -7.879 -13.751 1.00 94.12 98 CYS A O 1
ATOM 742 N N . CYS A 1 99 ? 3.114 -8.451 -13.506 1.00 94.50 99 CYS A N 1
ATOM 743 C CA . CYS A 1 99 ? 3.615 -7.442 -14.449 1.00 94.50 99 CYS A CA 1
ATOM 744 C C . CYS A 1 99 ? 3.013 -7.588 -15.859 1.00 94.50 99 CYS A C 1
ATOM 746 O O . CYS A 1 99 ? 2.812 -6.587 -16.543 1.00 94.50 99 CYS A O 1
ATOM 748 N N . GLY A 1 100 ? 2.678 -8.817 -16.272 1.00 91.88 100 GLY A N 1
ATOM 749 C CA . GLY A 1 100 ? 2.027 -9.088 -17.557 1.00 91.88 100 GLY A CA 1
ATOM 750 C C . GLY A 1 100 ? 0.501 -8.938 -17.578 1.00 91.88 100 GLY A C 1
ATOM 751 O O . GLY A 1 100 ? -0.075 -8.800 -18.654 1.00 91.88 100 GLY A O 1
ATOM 752 N N . SER A 1 101 ? -0.173 -8.986 -16.425 1.00 92.12 101 SER A N 1
ATOM 753 C CA . SER A 1 101 ? -1.649 -9.021 -16.345 1.00 92.12 101 SER A CA 1
ATOM 754 C C . SER A 1 101 ? -2.281 -7.820 -15.642 1.00 92.12 101 SER A C 1
ATOM 756 O O . SER A 1 101 ? -3.476 -7.560 -15.821 1.00 92.12 101 SER A O 1
ATOM 758 N N . LEU A 1 102 ? -1.501 -7.095 -14.842 1.00 95.00 102 LEU A N 1
ATOM 759 C CA . LEU A 1 102 ? -1.893 -5.856 -14.192 1.00 95.00 102 LEU A CA 1
ATOM 760 C C . LEU A 1 102 ? -1.484 -4.671 -15.063 1.00 95.00 102 LEU A C 1
ATOM 762 O O . LEU A 1 102 ? -0.485 -4.694 -15.781 1.00 95.00 102 LEU A O 1
ATOM 766 N N . ASN A 1 103 ? -2.237 -3.585 -14.954 1.00 95.00 103 ASN A N 1
ATOM 767 C CA . ASN A 1 103 ? -1.800 -2.313 -15.491 1.00 95.00 103 ASN A CA 1
ATOM 768 C C . ASN A 1 103 ? -0.844 -1.655 -14.490 1.00 95.00 103 ASN A C 1
ATOM 770 O O . ASN A 1 103 ? -1.293 -1.084 -13.497 1.00 95.00 103 ASN A O 1
ATOM 774 N N . MET A 1 104 ? 0.458 -1.757 -14.758 1.00 95.06 104 MET A N 1
ATOM 775 C CA . MET A 1 104 ? 1.495 -1.030 -14.021 1.00 95.06 104 MET A CA 1
ATOM 776 C C . MET A 1 104 ? 1.431 0.461 -14.369 1.00 95.06 104 MET A C 1
ATOM 778 O O . MET A 1 104 ? 1.433 0.814 -15.555 1.00 95.06 104 MET A O 1
ATOM 782 N N . LEU A 1 105 ? 1.340 1.308 -13.346 1.00 93.38 105 LEU A N 1
ATOM 783 C CA . LEU A 1 105 ? 1.057 2.739 -13.439 1.00 93.38 105 LEU A CA 1
ATOM 784 C C . LEU A 1 105 ? 2.326 3.555 -13.221 1.00 93.38 105 LEU A C 1
ATOM 786 O O . LEU A 1 105 ? 3.028 3.359 -12.236 1.00 93.38 105 LEU A O 1
ATOM 790 N N . GLY A 1 106 ? 2.601 4.480 -14.135 1.00 90.31 106 GLY A N 1
ATOM 791 C CA . GLY A 1 106 ? 3.799 5.315 -14.129 1.00 90.31 106 GLY A CA 1
ATOM 792 C C . GLY A 1 106 ? 4.501 5.296 -15.484 1.00 90.31 106 GLY A C 1
ATOM 793 O O . GLY A 1 106 ? 3.988 4.747 -16.466 1.00 90.31 106 GLY A O 1
ATOM 794 N N . ARG A 1 107 ? 5.676 5.927 -15.549 1.00 91.81 107 ARG A N 1
ATOM 795 C CA . ARG A 1 107 ? 6.428 6.059 -16.797 1.00 91.81 107 ARG A CA 1
ATOM 796 C C . ARG A 1 107 ? 7.134 4.749 -17.141 1.00 91.81 107 ARG A C 1
ATOM 798 O O . ARG A 1 107 ? 8.071 4.344 -16.464 1.00 91.81 107 ARG A O 1
ATOM 805 N N . LYS A 1 108 ? 6.689 4.114 -18.224 1.00 93.62 108 LYS A N 1
ATOM 806 C CA . LYS A 1 108 ? 7.351 2.951 -18.822 1.00 93.62 108 LYS A CA 1
ATOM 807 C C . LYS A 1 108 ? 8.350 3.424 -19.865 1.00 93.62 108 LYS A C 1
ATOM 809 O O . LYS A 1 108 ? 7.986 4.142 -20.792 1.00 93.62 108 LYS A O 1
ATOM 814 N N . HIS A 1 109 ? 9.588 2.998 -19.711 1.00 94.25 109 HIS A N 1
ATOM 815 C CA . HIS A 1 109 ? 10.661 3.198 -20.666 1.00 94.25 109 HIS A CA 1
ATOM 816 C C . HIS A 1 109 ? 10.816 1.932 -21.506 1.00 94.25 109 HIS A C 1
ATOM 818 O O . HIS A 1 109 ? 10.787 0.821 -20.974 1.00 94.25 109 HIS A O 1
ATOM 824 N N . ARG A 1 110 ? 10.952 2.099 -22.818 1.00 92.94 110 ARG A N 1
ATOM 825 C CA . ARG A 1 110 ? 11.150 1.013 -23.783 1.00 92.94 110 ARG A CA 1
ATOM 826 C C . ARG A 1 110 ? 12.449 1.250 -24.555 1.00 92.94 110 ARG A C 1
ATOM 828 O O . ARG A 1 110 ? 12.914 2.390 -24.563 1.00 92.94 110 ARG A O 1
ATOM 835 N N . PRO A 1 111 ? 13.045 0.205 -25.155 1.00 89.38 111 PRO A N 1
ATOM 836 C CA . PRO A 1 111 ? 14.214 0.369 -26.012 1.00 89.38 111 PRO A CA 1
ATOM 837 C C . PRO A 1 111 ? 13.913 1.313 -27.181 1.00 89.38 111 PRO A C 1
ATOM 839 O O . PRO A 1 111 ? 12.802 1.293 -27.722 1.00 89.38 111 PRO A O 1
ATOM 842 N N . ASP A 1 112 ? 14.900 2.118 -27.571 1.00 83.00 112 ASP A N 1
ATOM 843 C CA . ASP A 1 112 ? 14.735 3.091 -28.653 1.00 83.00 112 ASP A CA 1
ATOM 844 C C . ASP A 1 112 ? 14.378 2.404 -29.974 1.00 83.00 112 ASP A C 1
ATOM 846 O O . ASP A 1 112 ? 14.931 1.363 -30.328 1.00 83.00 112 ASP A O 1
ATOM 850 N N . GLY A 1 113 ? 13.444 2.996 -30.720 1.00 77.12 113 GLY A N 1
ATOM 851 C CA . GLY A 1 113 ? 13.012 2.476 -32.021 1.00 77.12 113 GLY A CA 1
ATOM 852 C C . GLY A 1 113 ? 12.117 1.228 -31.964 1.00 77.12 113 GLY A C 1
ATOM 853 O O . GLY A 1 113 ? 11.644 0.780 -33.009 1.00 77.12 113 GLY A O 1
ATOM 854 N N . GLU A 1 114 ? 11.825 0.689 -30.774 1.00 76.12 114 GLU A N 1
ATOM 855 C CA . GLU A 1 114 ? 10.943 -0.475 -30.581 1.00 76.12 114 GLU A CA 1
ATOM 856 C C . GLU A 1 114 ? 9.682 -0.163 -29.757 1.00 76.12 114 GLU A C 1
ATOM 858 O O . GLU A 1 114 ? 8.996 -1.077 -29.293 1.00 76.12 114 GLU A O 1
ATOM 863 N N . GLU A 1 115 ? 9.344 1.116 -29.587 1.00 73.50 115 GLU A N 1
ATOM 864 C CA . GLU A 1 115 ? 8.294 1.586 -28.673 1.00 73.50 115 GLU A CA 1
ATOM 865 C C . GLU A 1 115 ? 6.937 0.896 -28.885 1.00 73.50 115 GLU A C 1
ATOM 867 O O . GLU A 1 115 ? 6.294 0.524 -27.904 1.00 73.50 115 GLU A O 1
ATOM 872 N N . ASP A 1 116 ? 6.533 0.645 -30.132 1.00 69.56 116 ASP A N 1
ATOM 873 C CA . ASP A 1 116 ? 5.247 0.010 -30.461 1.00 69.56 116 ASP A CA 1
ATOM 874 C C . ASP A 1 116 ? 5.305 -1.525 -30.554 1.00 69.56 116 ASP A C 1
ATOM 876 O O . ASP A 1 116 ? 4.271 -2.195 -30.566 1.00 69.56 116 ASP A O 1
ATOM 880 N N . LYS A 1 117 ? 6.508 -2.106 -30.626 1.00 74.12 117 LYS A N 1
ATOM 881 C CA . LYS A 1 117 ? 6.717 -3.546 -30.870 1.00 74.12 117 LYS A CA 1
ATOM 882 C C . LYS A 1 117 ? 7.151 -4.299 -29.616 1.00 74.12 117 LYS A C 1
ATOM 884 O O . LYS A 1 117 ? 6.846 -5.485 -29.473 1.00 74.12 117 LYS A O 1
ATOM 889 N N . CYS A 1 118 ? 7.833 -3.620 -28.697 1.00 79.88 118 CYS A N 1
ATOM 890 C CA . CYS A 1 118 ? 8.338 -4.218 -27.474 1.00 79.88 118 CYS A CA 1
ATOM 891 C C . CYS A 1 118 ? 7.253 -4.250 -26.388 1.00 79.88 118 CYS A C 1
ATOM 893 O O . CYS A 1 118 ? 6.757 -3.223 -25.919 1.00 79.88 118 CYS A O 1
ATOM 895 N N . LYS A 1 119 ? 6.879 -5.466 -25.967 1.00 84.75 119 LYS A N 1
ATOM 896 C CA . LYS A 1 119 ? 5.964 -5.679 -24.832 1.00 84.75 119 LYS A CA 1
ATOM 897 C C . LYS A 1 119 ? 6.648 -5.455 -23.483 1.00 84.75 119 LYS A C 1
ATOM 899 O O . LYS A 1 119 ? 5.954 -5.186 -22.501 1.00 84.75 119 LYS A O 1
ATOM 904 N N . GLY A 1 120 ? 7.974 -5.573 -23.447 1.00 92.69 120 GLY A N 1
ATOM 905 C CA . GLY A 1 120 ? 8.773 -5.306 -22.264 1.00 92.69 120 GLY A CA 1
ATOM 906 C C . GLY A 1 120 ? 8.911 -3.819 -21.972 1.00 92.69 120 GLY A C 1
ATOM 907 O O . GLY A 1 120 ? 8.620 -2.961 -22.809 1.00 92.69 120 GLY A O 1
ATOM 908 N N . TRP A 1 121 ? 9.302 -3.510 -20.744 1.00 95.44 121 TRP A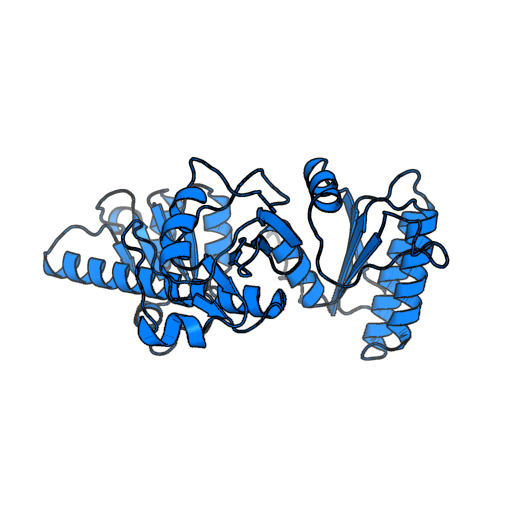 N 1
ATOM 909 C CA . TRP A 1 121 ? 9.456 -2.143 -20.269 1.00 95.44 121 TRP A CA 1
ATOM 910 C C . TRP A 1 121 ? 10.330 -2.088 -19.017 1.00 95.44 121 TRP A C 1
ATOM 912 O O . TRP A 1 121 ? 10.525 -3.081 -18.316 1.00 95.44 121 TRP A O 1
ATOM 922 N N . VAL A 1 122 ? 10.820 -0.886 -18.731 1.00 97.06 122 VAL A N 1
ATOM 923 C CA . VAL A 1 122 ? 11.461 -0.515 -17.472 1.00 97.06 122 VAL A CA 1
ATOM 924 C C . VAL A 1 122 ? 10.662 0.590 -16.798 1.00 97.06 122 VAL A C 1
ATOM 926 O O . VAL A 1 122 ? 10.226 1.533 -17.453 1.00 97.06 122 VAL A O 1
ATOM 929 N N . MET A 1 123 ? 10.493 0.500 -15.486 1.00 97.06 123 MET A N 1
ATOM 930 C CA . MET A 1 123 ? 10.081 1.623 -14.647 1.00 97.06 123 MET A CA 1
ATOM 931 C C . MET A 1 123 ? 11.200 1.916 -13.653 1.00 97.06 123 MET A C 1
ATOM 933 O O . MET A 1 123 ? 11.790 0.984 -13.111 1.00 97.06 123 MET A O 1
ATOM 937 N N . GLY A 1 124 ? 11.518 3.193 -13.461 1.00 95.75 124 GLY A N 1
ATOM 938 C CA . GLY A 1 124 ? 12.608 3.632 -12.597 1.00 95.75 124 GLY A CA 1
ATOM 939 C C . GLY A 1 124 ? 12.144 4.708 -11.627 1.00 95.75 124 GLY A C 1
ATOM 940 O O . GLY A 1 124 ? 11.380 5.592 -12.012 1.00 95.75 124 GLY A O 1
ATOM 941 N N . TRP A 1 125 ? 12.638 4.622 -10.398 1.00 95.19 125 TRP A N 1
ATOM 942 C CA . TRP A 1 125 ? 12.384 5.551 -9.302 1.00 95.19 125 TRP A CA 1
ATOM 943 C C . TRP A 1 125 ? 13.694 5.847 -8.576 1.00 95.19 125 TRP A C 1
ATOM 945 O O . TRP A 1 125 ? 14.603 5.010 -8.555 1.00 95.19 125 TRP A O 1
ATOM 955 N N . ALA A 1 126 ? 13.790 7.024 -7.967 1.00 91.56 126 ALA A N 1
ATOM 956 C CA . ALA A 1 126 ? 14.955 7.432 -7.195 1.00 91.56 126 ALA A CA 1
ATOM 957 C C . ALA A 1 126 ? 14.537 8.060 -5.862 1.00 91.56 126 ALA A C 1
ATOM 959 O O . ALA A 1 126 ? 13.440 8.598 -5.735 1.00 91.56 126 ALA A O 1
ATOM 960 N N . GLU A 1 127 ? 15.440 7.999 -4.891 1.00 88.62 127 GLU A N 1
ATOM 961 C CA . GLU A 1 127 ? 15.290 8.550 -3.549 1.00 88.62 127 GLU A CA 1
ATOM 962 C C . GLU A 1 127 ? 14.020 8.048 -2.852 1.00 88.62 127 GLU A C 1
ATOM 964 O O . GLU A 1 127 ? 13.728 6.850 -2.863 1.00 88.62 127 GLU A O 1
ATOM 969 N N . GLU A 1 128 ? 13.253 8.958 -2.256 1.00 88.06 128 GLU A N 1
ATOM 970 C CA . GLU A 1 128 ? 12.007 8.666 -1.553 1.00 88.06 128 GLU A CA 1
ATOM 971 C C . GLU A 1 128 ? 10.988 7.937 -2.444 1.00 88.06 128 GLU A C 1
ATOM 973 O O . GLU A 1 128 ? 10.311 7.016 -1.986 1.00 88.06 128 GLU A O 1
ATOM 978 N N . GLU A 1 129 ? 10.930 8.258 -3.743 1.00 91.25 129 GLU A N 1
ATOM 979 C CA . GLU A 1 129 ? 10.034 7.567 -4.678 1.00 91.25 129 GLU A CA 1
ATOM 980 C C . GLU A 1 129 ? 10.423 6.095 -4.857 1.00 91.25 129 GLU A C 1
ATOM 982 O O . GLU A 1 129 ? 9.556 5.254 -5.092 1.00 91.25 129 GLU A O 1
ATOM 987 N N . ALA A 1 130 ? 11.713 5.756 -4.740 1.00 93.00 130 ALA A N 1
ATOM 988 C CA . ALA A 1 130 ? 12.169 4.370 -4.820 1.00 93.00 130 ALA A CA 1
ATOM 989 C C . ALA A 1 130 ? 11.706 3.558 -3.605 1.00 93.00 130 ALA A C 1
ATOM 991 O O . ALA A 1 130 ? 11.279 2.411 -3.758 1.00 93.00 130 ALA A O 1
ATOM 992 N N . ASP A 1 131 ? 11.754 4.155 -2.413 1.00 90.00 131 ASP A N 1
ATOM 993 C CA . ASP A 1 131 ? 11.239 3.546 -1.185 1.00 90.00 131 ASP A CA 1
ATOM 994 C C . ASP A 1 131 ? 9.724 3.380 -1.227 1.00 90.00 131 ASP A C 1
ATOM 996 O O . ASP A 1 131 ? 9.198 2.310 -0.901 1.00 90.00 131 ASP A O 1
ATOM 1000 N N . GLU A 1 132 ? 9.019 4.415 -1.674 1.00 91.69 132 GLU A N 1
ATOM 1001 C CA . GLU A 1 132 ? 7.572 4.378 -1.821 1.00 91.69 132 GLU A CA 1
ATOM 1002 C C . GLU A 1 132 ? 7.140 3.315 -2.838 1.00 91.69 132 GLU A C 1
ATOM 1004 O O . GLU A 1 132 ? 6.268 2.494 -2.543 1.00 91.69 132 GLU A O 1
ATOM 1009 N N . ALA A 1 133 ? 7.768 3.289 -4.017 1.00 94.69 133 ALA A N 1
ATOM 1010 C CA . ALA A 1 133 ? 7.470 2.307 -5.051 1.00 94.69 133 ALA A CA 1
ATOM 1011 C C . ALA A 1 133 ? 7.747 0.883 -4.572 1.00 94.69 133 ALA A C 1
ATOM 1013 O O . ALA A 1 133 ? 6.917 -0.003 -4.783 1.00 94.69 133 ALA A O 1
ATOM 1014 N N . TRP A 1 134 ? 8.866 0.654 -3.880 1.00 93.69 134 TRP A N 1
ATOM 1015 C CA . TRP A 1 134 ? 9.165 -0.652 -3.299 1.00 93.69 134 TRP A CA 1
ATOM 1016 C C . TRP A 1 134 ? 8.079 -1.099 -2.317 1.00 93.69 134 TRP A C 1
ATOM 1018 O O . TRP A 1 134 ? 7.516 -2.190 -2.462 1.00 93.69 134 TRP A O 1
ATOM 1028 N N . ARG A 1 135 ? 7.747 -0.240 -1.344 1.00 91.88 135 ARG A N 1
ATOM 1029 C CA . ARG A 1 135 ? 6.737 -0.530 -0.318 1.00 91.88 135 ARG A CA 1
ATOM 1030 C C . ARG A 1 135 ? 5.364 -0.781 -0.931 1.00 91.88 135 ARG A C 1
ATOM 1032 O O . ARG A 1 135 ? 4.723 -1.764 -0.582 1.00 91.88 135 ARG A O 1
ATOM 1039 N N . ASP A 1 136 ? 4.918 0.041 -1.874 1.00 93.62 136 ASP A N 1
ATOM 1040 C CA . ASP A 1 136 ? 3.611 -0.128 -2.519 1.00 93.62 136 ASP A CA 1
ATOM 1041 C C . ASP A 1 136 ? 3.543 -1.403 -3.380 1.00 93.62 136 ASP A C 1
ATOM 1043 O O . ASP A 1 136 ? 2.570 -2.163 -3.327 1.00 93.62 136 ASP A O 1
ATOM 1047 N N . LEU A 1 137 ? 4.598 -1.698 -4.147 1.00 94.19 137 LEU A N 1
ATOM 1048 C CA . LEU A 1 137 ? 4.640 -2.891 -4.992 1.00 94.19 137 LEU A CA 1
ATOM 1049 C C . LEU A 1 137 ? 4.624 -4.185 -4.173 1.00 94.19 137 LEU A C 1
ATOM 1051 O O . LEU A 1 137 ? 4.003 -5.158 -4.616 1.00 94.19 137 LEU A O 1
ATOM 1055 N N . MET A 1 138 ? 5.252 -4.202 -2.997 1.00 91.69 138 MET A N 1
ATOM 1056 C CA . MET A 1 138 ? 5.342 -5.395 -2.150 1.00 91.69 138 MET A CA 1
ATOM 1057 C C . MET A 1 138 ? 4.196 -5.509 -1.143 1.00 91.69 138 MET A C 1
ATOM 1059 O O . MET A 1 138 ? 3.620 -6.588 -0.997 1.00 91.69 138 MET A O 1
ATOM 1063 N N . GLU A 1 139 ? 3.840 -4.403 -0.496 1.00 89.38 139 GLU A N 1
ATOM 1064 C CA . GLU A 1 139 ? 3.004 -4.366 0.711 1.00 89.38 139 GLU A CA 1
ATOM 1065 C C . GLU A 1 139 ? 1.808 -3.410 0.599 1.00 89.38 139 GLU A C 1
ATOM 1067 O O . GLU A 1 139 ? 1.002 -3.333 1.526 1.00 89.38 139 GLU A O 1
ATOM 1072 N N . GLY A 1 140 ? 1.670 -2.684 -0.516 1.00 91.25 140 GLY A N 1
ATOM 1073 C CA . GLY A 1 140 ? 0.587 -1.725 -0.723 1.00 91.25 140 GLY A CA 1
ATOM 1074 C C . GLY A 1 140 ? -0.786 -2.371 -0.548 1.00 91.25 140 GLY A C 1
ATOM 1075 O O . GLY A 1 140 ? -1.115 -3.362 -1.211 1.00 91.25 140 GLY A O 1
ATOM 1076 N N . GLU A 1 141 ? -1.595 -1.802 0.345 1.00 92.50 141 GLU A N 1
ATOM 1077 C CA . GLU A 1 141 ? -2.971 -2.245 0.534 1.00 92.50 141 GLU A CA 1
ATOM 1078 C C . GLU A 1 141 ? -3.822 -1.754 -0.641 1.00 92.50 141 GLU A C 1
ATOM 1080 O O . GLU A 1 141 ? -3.847 -0.557 -0.921 1.00 92.50 141 GLU A O 1
ATOM 1085 N N . PRO A 1 142 ? -4.534 -2.644 -1.344 1.00 94.00 142 PRO A N 1
ATOM 1086 C CA . PRO A 1 142 ? -5.320 -2.232 -2.490 1.00 94.00 142 PRO A CA 1
ATOM 1087 C C . PRO A 1 142 ? -6.591 -1.483 -2.082 1.00 94.00 142 PRO A C 1
ATOM 1089 O O . PRO A 1 142 ? -7.354 -1.937 -1.226 1.00 94.00 142 PRO A O 1
ATOM 1092 N N . CYS A 1 143 ? -6.880 -0.397 -2.793 1.00 94.31 143 CYS A N 1
ATOM 1093 C CA . CYS A 1 143 ? -8.197 0.216 -2.802 1.00 94.31 143 CYS A CA 1
ATOM 1094 C C . CYS A 1 143 ? -9.063 -0.369 -3.926 1.00 94.31 143 CYS A C 1
ATOM 1096 O O . CYS A 1 143 ? -8.572 -0.849 -4.956 1.00 94.31 143 CYS A O 1
ATOM 1098 N N . VAL A 1 144 ? -10.373 -0.326 -3.717 1.00 94.44 144 VAL A N 1
ATOM 1099 C CA . VAL A 1 144 ? -11.407 -0.662 -4.691 1.00 94.44 144 VAL A CA 1
ATOM 1100 C C . VAL A 1 144 ? -12.046 0.645 -5.132 1.00 94.44 144 VAL A C 1
ATOM 1102 O O . VAL A 1 144 ? -12.507 1.420 -4.299 1.00 94.44 144 VAL A O 1
ATOM 1105 N N . TYR A 1 145 ? -12.098 0.917 -6.431 1.00 92.88 145 TYR A N 1
ATOM 1106 C CA . TYR A 1 145 ? -12.744 2.137 -6.913 1.00 92.88 145 TYR A CA 1
ATOM 1107 C C . TYR A 1 145 ? -13.616 1.910 -8.140 1.00 92.88 145 TYR A C 1
ATOM 1109 O O . TYR A 1 145 ? -13.320 1.078 -9.001 1.00 92.88 145 TYR A O 1
ATOM 1117 N N . CYS A 1 146 ? -14.710 2.667 -8.206 1.00 92.25 146 CYS A N 1
ATOM 1118 C CA . CYS A 1 146 ? -15.706 2.609 -9.268 1.00 92.25 146 CYS A CA 1
ATOM 1119 C C . CYS A 1 146 ? -15.703 3.907 -10.085 1.00 92.25 146 CYS A C 1
ATOM 1121 O O . CYS A 1 146 ? -15.952 4.980 -9.539 1.00 92.25 146 CYS A O 1
ATOM 1123 N N . THR A 1 147 ? -15.466 3.809 -11.397 1.00 90.44 147 THR A N 1
ATOM 1124 C CA . THR A 1 147 ? -15.480 4.949 -12.343 1.00 90.44 147 THR A CA 1
ATOM 1125 C C . THR A 1 147 ? -16.834 5.154 -13.027 1.00 90.44 147 THR A C 1
ATOM 1127 O O . THR A 1 147 ? -16.966 5.975 -13.929 1.00 90.44 147 THR A O 1
ATOM 1130 N N . GLY A 1 148 ? -17.851 4.388 -12.625 1.00 86.12 148 GLY A N 1
ATOM 1131 C CA . GLY A 1 148 ? -19.220 4.445 -13.153 1.00 86.12 148 GLY A CA 1
ATOM 1132 C C . GLY A 1 148 ? -19.488 3.429 -14.249 1.00 86.12 148 GLY A C 1
ATOM 1133 O O . GLY A 1 148 ? -20.578 2.872 -14.320 1.00 86.12 148 GLY A O 1
ATOM 1134 N N . ASP A 1 149 ? -18.469 3.108 -15.035 1.00 91.38 149 ASP A N 1
ATOM 1135 C CA . ASP A 1 149 ? -18.500 2.060 -16.053 1.00 91.38 149 ASP A CA 1
ATOM 1136 C C . ASP A 1 149 ? -17.670 0.823 -15.669 1.00 91.38 149 ASP A C 1
ATOM 1138 O O . ASP A 1 149 ? -17.800 -0.241 -16.277 1.00 91.38 149 ASP A O 1
ATOM 1142 N N . LYS A 1 150 ? -16.772 0.946 -14.684 1.00 94.44 150 LYS A N 1
ATOM 1143 C CA . LYS A 1 150 ? -15.827 -0.108 -14.297 1.00 94.44 150 LYS A CA 1
ATOM 1144 C C . LYS A 1 150 ? -15.529 -0.085 -12.803 1.00 94.44 150 LYS A C 1
ATOM 1146 O O . LYS A 1 150 ? -15.500 0.974 -12.180 1.00 94.44 150 LYS A O 1
ATOM 1151 N N . VAL A 1 151 ? -15.239 -1.266 -12.265 1.00 94.75 151 VAL A N 1
ATOM 1152 C CA . VAL A 1 151 ? -14.669 -1.474 -10.931 1.00 94.75 151 VAL A CA 1
ATOM 1153 C C . VAL A 1 151 ? -13.226 -1.925 -11.082 1.00 94.75 151 VAL A C 1
ATOM 1155 O O . VAL A 1 151 ? -12.930 -2.902 -11.783 1.00 94.75 151 VAL A O 1
ATOM 1158 N N . TYR A 1 152 ? -12.337 -1.224 -10.395 1.00 95.94 152 TYR A N 1
ATOM 1159 C CA . TYR A 1 152 ? -10.918 -1.524 -10.342 1.00 95.94 152 TYR A CA 1
ATOM 1160 C C . TYR A 1 152 ? -10.494 -1.886 -8.929 1.00 95.94 152 TYR A C 1
ATOM 1162 O O . TYR A 1 152 ? -11.044 -1.391 -7.949 1.00 95.94 152 TYR A O 1
ATOM 1170 N N . VAL A 1 153 ? -9.459 -2.714 -8.861 1.00 95.94 153 VAL A N 1
ATOM 1171 C CA . VAL A 1 153 ? -8.638 -2.898 -7.668 1.00 95.94 153 VAL A CA 1
ATOM 1172 C C . VAL A 1 153 ? -7.247 -2.387 -7.990 1.00 95.94 153 VAL A C 1
ATOM 1174 O O . VAL A 1 153 ? -6.714 -2.710 -9.054 1.00 95.94 153 VAL A O 1
ATOM 1177 N N . GLY A 1 154 ? -6.642 -1.597 -7.110 1.00 95.69 154 GLY A N 1
ATOM 1178 C CA . GLY A 1 154 ? -5.293 -1.103 -7.350 1.00 95.69 154 GLY A CA 1
ATOM 1179 C C . GLY A 1 154 ? -4.617 -0.491 -6.138 1.00 95.69 154 GLY A C 1
ATOM 1180 O O . GLY A 1 154 ? -5.250 -0.208 -5.129 1.00 95.69 154 GLY A O 1
ATOM 1181 N N . THR A 1 155 ? -3.313 -0.308 -6.281 1.00 95.56 155 THR A N 1
ATOM 1182 C CA . THR A 1 155 ? -2.454 0.479 -5.401 1.00 95.56 155 THR A CA 1
ATOM 1183 C C . THR A 1 155 ? -1.932 1.705 -6.163 1.00 95.56 155 THR A C 1
ATOM 1185 O O . THR A 1 155 ? -2.404 1.976 -7.277 1.00 95.56 155 THR A O 1
ATOM 1188 N N . LYS A 1 156 ? -0.943 2.432 -5.623 1.00 94.25 156 LYS A N 1
ATOM 1189 C CA . LYS A 1 156 ? -0.352 3.592 -6.310 1.00 94.25 156 LYS A CA 1
ATOM 1190 C C . LYS A 1 156 ? 0.246 3.216 -7.671 1.00 94.25 156 LYS A C 1
ATOM 1192 O O . LYS A 1 156 ? 0.008 3.902 -8.664 1.00 94.25 156 LYS A O 1
ATOM 1197 N N . TYR A 1 157 ? 0.964 2.091 -7.744 1.00 95.00 157 TYR A N 1
ATOM 1198 C CA . TYR A 1 157 ? 1.751 1.721 -8.932 1.00 95.00 157 TYR A CA 1
ATOM 1199 C C . TYR A 1 157 ? 1.175 0.575 -9.772 1.00 95.00 157 TYR A C 1
ATOM 1201 O O . TYR A 1 157 ? 1.764 0.193 -10.788 1.00 95.00 157 TYR A O 1
ATOM 1209 N N . LYS A 1 158 ? 0.023 0.005 -9.409 1.00 95.12 158 LYS A N 1
ATOM 1210 C CA . LYS A 1 158 ? -0.573 -1.123 -10.147 1.00 95.12 158 LYS A CA 1
ATOM 1211 C C . LYS A 1 158 ? -2.078 -1.184 -9.969 1.00 95.12 158 LYS A C 1
ATOM 1213 O O . LYS A 1 158 ? -2.598 -0.954 -8.886 1.00 95.12 158 LYS A O 1
ATOM 1218 N N . ARG A 1 159 ? -2.798 -1.562 -11.022 1.00 95.94 159 ARG A N 1
ATOM 1219 C CA . ARG A 1 159 ? -4.249 -1.779 -10.955 1.00 95.94 159 ARG A CA 1
ATOM 1220 C C . ARG A 1 159 ? -4.730 -2.874 -11.884 1.00 95.94 159 ARG A C 1
ATOM 1222 O O . ARG A 1 159 ? -4.050 -3.261 -12.832 1.00 95.94 159 ARG A O 1
ATOM 1229 N N . VAL A 1 160 ? -5.963 -3.302 -11.668 1.00 95.69 160 VAL A N 1
ATOM 1230 C CA . VAL A 1 160 ? -6.639 -4.287 -12.496 1.00 95.69 160 VAL A CA 1
ATOM 1231 C C . VAL A 1 160 ? -8.131 -4.005 -12.574 1.00 95.69 160 VAL A C 1
ATOM 1233 O O . VAL A 1 160 ? -8.772 -3.695 -11.573 1.00 95.69 160 VAL A O 1
ATOM 1236 N N . MET A 1 161 ? -8.690 -4.109 -13.779 1.00 95.38 161 MET A N 1
ATOM 1237 C CA . MET A 1 161 ? -10.138 -4.062 -13.968 1.00 95.38 161 MET A CA 1
ATOM 1238 C C . MET A 1 161 ? -10.728 -5.407 -13.537 1.00 95.38 161 MET A C 1
ATOM 1240 O O . MET A 1 161 ? -10.286 -6.464 -14.004 1.00 95.38 161 MET A O 1
ATOM 1244 N N . CYS A 1 162 ? -11.688 -5.351 -12.618 1.00 94.00 162 CYS A N 1
ATOM 1245 C CA . CYS A 1 162 ? -12.364 -6.526 -12.074 1.00 94.00 162 CYS A CA 1
ATOM 1246 C C . CYS A 1 162 ? -13.723 -6.753 -12.728 1.00 94.00 162 CYS A C 1
ATOM 1248 O O . CYS A 1 162 ? -14.089 -7.897 -12.980 1.00 94.00 162 CYS A O 1
ATOM 1250 N N . LYS A 1 163 ? -14.470 -5.677 -12.997 1.00 93.50 163 LYS A N 1
ATOM 1251 C CA . LYS A 1 163 ? -15.840 -5.771 -13.502 1.00 93.50 163 LYS A CA 1
ATOM 1252 C C . LYS A 1 163 ? -16.210 -4.553 -14.344 1.00 93.50 163 LYS A C 1
ATOM 1254 O O . LYS A 1 163 ? -15.889 -3.429 -13.967 1.00 93.50 163 LYS A O 1
ATOM 1259 N N . GLY A 1 164 ? -16.907 -4.781 -15.456 1.00 94.38 164 GLY A N 1
ATOM 1260 C CA . GLY A 1 164 ? -17.663 -3.739 -16.153 1.00 94.38 164 GLY A CA 1
ATOM 1261 C C . GLY A 1 164 ? -19.015 -3.541 -15.471 1.00 94.38 164 GLY A C 1
ATOM 1262 O O . GLY A 1 164 ? -19.680 -4.516 -15.126 1.00 94.38 164 GLY A O 1
ATOM 1263 N N . VAL A 1 165 ? -19.402 -2.294 -15.238 1.00 92.44 165 VAL A N 1
ATOM 1264 C CA . VAL A 1 165 ? -20.627 -1.913 -14.527 1.00 92.44 165 VAL A CA 1
ATOM 1265 C C . VAL A 1 165 ? -21.315 -0.758 -15.251 1.00 92.44 165 VAL A C 1
ATOM 1267 O O . VAL A 1 165 ? -20.782 -0.203 -16.205 1.00 92.44 165 VAL A O 1
ATOM 1270 N N . ASN A 1 166 ? -22.518 -0.402 -14.818 1.00 89.94 166 ASN A N 1
ATOM 1271 C CA . ASN A 1 166 ? -23.223 0.780 -15.300 1.00 89.94 166 ASN A CA 1
ATOM 1272 C C . ASN A 1 166 ? -23.908 1.453 -14.112 1.00 89.94 166 ASN A C 1
ATOM 1274 O O . ASN A 1 166 ? -25.097 1.271 -13.877 1.00 89.94 166 ASN A O 1
ATOM 1278 N N . VAL A 1 167 ? -23.114 2.165 -13.322 1.00 87.31 167 VAL A N 1
ATOM 1279 C CA . VAL A 1 167 ? -23.558 2.839 -12.106 1.00 87.31 167 VAL A CA 1
ATOM 1280 C C . VAL A 1 167 ? -23.908 4.280 -12.456 1.00 87.31 167 VAL A C 1
ATOM 1282 O O . VAL A 1 167 ? -23.068 5.036 -12.945 1.00 87.31 167 VAL A O 1
ATOM 1285 N N . LYS A 1 168 ? -25.155 4.683 -12.215 1.00 83.25 168 LYS A N 1
ATOM 1286 C CA . LYS A 1 168 ? -25.643 6.044 -12.488 1.00 83.25 168 LYS A CA 1
ATOM 1287 C C . LYS A 1 168 ? -26.239 6.718 -11.258 1.00 83.25 168 LYS A C 1
ATOM 1289 O O . LYS A 1 168 ? -26.305 7.945 -11.231 1.00 83.25 168 LYS A O 1
ATOM 1294 N N . SER A 1 169 ? -26.638 5.940 -10.262 1.00 80.81 169 SER A N 1
ATOM 1295 C CA . SER A 1 169 ? -27.352 6.370 -9.064 1.00 80.81 169 SER A CA 1
ATOM 1296 C C . SER A 1 169 ? -26.837 5.656 -7.811 1.00 80.81 169 SER A C 1
ATOM 1298 O O . SER A 1 169 ? -26.109 4.669 -7.902 1.00 80.81 169 SER A O 1
ATOM 1300 N N . GLY A 1 170 ? -27.249 6.130 -6.630 1.00 79.62 170 GLY A N 1
ATOM 1301 C CA . GLY A 1 170 ? -26.968 5.431 -5.373 1.00 79.62 170 GLY A CA 1
ATOM 1302 C C . GLY A 1 170 ? -27.580 4.034 -5.317 1.00 79.62 170 GLY A C 1
ATOM 1303 O O . GLY A 1 170 ? -26.912 3.105 -4.880 1.00 79.62 170 GLY A O 1
ATOM 1304 N N . LYS A 1 171 ? -28.785 3.842 -5.865 1.00 81.25 171 LYS A N 1
ATOM 1305 C CA . LYS A 1 171 ? -29.420 2.520 -5.938 1.00 81.25 171 LYS A CA 1
ATOM 1306 C C . LYS A 1 171 ? -28.565 1.514 -6.718 1.00 81.25 171 LYS A C 1
ATOM 1308 O O . LYS A 1 171 ? -28.364 0.398 -6.254 1.00 81.25 171 LYS A O 1
ATOM 1313 N N . ASP A 1 172 ? -27.969 1.938 -7.833 1.00 87.00 172 ASP A N 1
ATOM 1314 C CA . ASP A 1 172 ? -27.069 1.074 -8.612 1.00 87.00 172 ASP A CA 1
ATOM 1315 C C . ASP A 1 172 ? -25.827 0.668 -7.799 1.00 87.00 172 ASP A C 1
ATOM 1317 O O . ASP A 1 172 ? -25.275 -0.413 -7.995 1.00 87.00 172 ASP A O 1
ATOM 1321 N N . VAL A 1 173 ? -25.379 1.515 -6.864 1.00 84.88 173 VAL A N 1
ATOM 1322 C CA . VAL A 1 173 ? -24.289 1.170 -5.941 1.00 84.88 173 VAL A CA 1
ATOM 1323 C C . VAL A 1 173 ? -24.746 0.146 -4.894 1.00 84.88 173 VAL A C 1
ATOM 1325 O O . VAL A 1 173 ? -23.980 -0.767 -4.586 1.00 84.88 173 VAL A O 1
ATOM 1328 N N . GLU A 1 174 ? -25.979 0.240 -4.377 1.00 84.25 174 GLU A N 1
ATOM 1329 C CA . GLU A 1 174 ? -26.536 -0.778 -3.461 1.00 84.25 174 GLU A CA 1
ATOM 1330 C C . GLU A 1 174 ? -26.668 -2.142 -4.117 1.00 84.25 174 GLU A C 1
ATOM 1332 O O . GLU A 1 174 ? -26.484 -3.160 -3.455 1.00 84.25 174 GLU A O 1
ATOM 1337 N N . GLU A 1 175 ? -26.991 -2.161 -5.407 1.00 87.75 175 GLU A N 1
ATOM 1338 C CA . GLU A 1 175 ? -27.068 -3.381 -6.205 1.00 87.75 175 GLU A CA 1
ATOM 1339 C C . GLU A 1 175 ? -25.668 -3.905 -6.551 1.00 87.75 175 GLU A C 1
ATOM 1341 O O . GLU A 1 175 ? -25.444 -5.115 -6.576 1.00 87.75 175 GLU A O 1
ATOM 1346 N N . LEU A 1 176 ? -24.695 -3.012 -6.766 1.00 88.25 176 LEU A N 1
ATOM 1347 C CA . LEU A 1 176 ? -23.318 -3.382 -7.084 1.00 88.25 176 LEU A CA 1
ATOM 1348 C C . LEU A 1 176 ? -22.591 -4.018 -5.896 1.00 88.25 176 LEU A C 1
ATOM 1350 O O . LEU A 1 176 ? -21.967 -5.066 -6.076 1.00 88.25 176 LEU A O 1
ATOM 1354 N N . LEU A 1 177 ? -22.625 -3.395 -4.713 1.00 87.69 177 LEU A N 1
ATOM 1355 C CA . LEU A 1 177 ? -21.796 -3.793 -3.568 1.00 87.69 177 LEU A CA 1
ATOM 1356 C C . LEU A 1 177 ? -21.915 -5.284 -3.193 1.00 87.69 177 LEU A C 1
ATOM 1358 O O . LEU A 1 177 ? -20.869 -5.921 -3.057 1.00 87.69 177 LEU A O 1
ATOM 1362 N N . PRO A 1 178 ? -23.121 -5.882 -3.089 1.00 86.06 178 PRO A N 1
ATOM 1363 C CA . PRO A 1 178 ? -23.276 -7.308 -2.808 1.00 86.06 178 PRO A CA 1
ATOM 1364 C C . PRO A 1 178 ? -22.568 -8.209 -3.822 1.00 86.06 178 PRO A C 1
ATOM 1366 O O . PRO A 1 178 ? -22.071 -9.274 -3.473 1.00 86.06 178 PRO A O 1
ATOM 1369 N N . THR A 1 179 ? -22.461 -7.771 -5.080 1.00 87.44 179 THR A N 1
ATOM 1370 C CA . THR A 1 179 ? -21.791 -8.541 -6.140 1.00 87.44 179 THR A CA 1
ATOM 1371 C C . THR A 1 179 ? -20.266 -8.505 -6.064 1.00 87.44 179 THR A C 1
ATOM 1373 O O . THR A 1 179 ? -19.610 -9.171 -6.862 1.00 87.44 179 THR A O 1
ATOM 1376 N N . LEU A 1 180 ? -19.711 -7.703 -5.154 1.00 87.44 180 LEU A N 1
ATOM 1377 C CA . LEU A 1 180 ? -18.276 -7.554 -4.910 1.00 87.44 180 LEU A CA 1
ATOM 1378 C C . LEU A 1 180 ? -17.860 -8.140 -3.544 1.00 87.44 180 LEU A C 1
ATOM 1380 O O . LEU A 1 180 ? -16.714 -7.976 -3.124 1.00 87.44 180 LEU A O 1
ATOM 1384 N N . LEU A 1 181 ? -18.800 -8.769 -2.828 1.00 79.00 181 LEU A N 1
ATOM 1385 C CA . LEU A 1 181 ? -18.558 -9.444 -1.554 1.00 79.00 181 LEU A CA 1
ATOM 1386 C C . LEU A 1 181 ? -17.762 -10.753 -1.751 1.00 79.00 181 LEU A C 1
ATOM 1388 O O . LEU A 1 181 ? -17.668 -11.242 -2.877 1.00 79.00 181 LEU A O 1
ATOM 1392 N N . PRO A 1 182 ? -17.181 -11.327 -0.676 1.00 69.62 182 PRO A N 1
ATOM 1393 C CA . PRO A 1 182 ? -16.171 -12.391 -0.749 1.00 69.62 182 PRO A CA 1
ATOM 1394 C C . PRO A 1 182 ? -16.528 -13.622 -1.591 1.00 69.62 182 PRO A C 1
ATOM 1396 O O . PRO A 1 182 ? -15.624 -14.239 -2.149 1.00 69.62 182 PRO A O 1
ATOM 1399 N N . ASP A 1 183 ? -17.815 -13.949 -1.728 1.00 72.19 183 ASP A N 1
ATOM 1400 C CA . ASP A 1 183 ? -18.290 -15.090 -2.525 1.00 72.19 183 ASP A CA 1
ATOM 1401 C C . ASP A 1 183 ? -18.085 -14.895 -4.042 1.00 72.19 183 ASP A C 1
ATOM 1403 O O . ASP A 1 183 ? -18.113 -15.857 -4.806 1.00 72.19 183 ASP A O 1
ATOM 1407 N N . ASN A 1 184 ? -17.833 -13.658 -4.483 1.00 71.25 184 ASN A N 1
ATOM 1408 C CA . ASN A 1 184 ? -17.416 -13.300 -5.840 1.00 71.25 184 ASN A CA 1
ATOM 1409 C C . ASN A 1 184 ? -16.159 -12.418 -5.765 1.00 71.25 184 ASN A C 1
ATOM 1411 O O . ASN A 1 184 ? -16.240 -11.196 -5.938 1.00 71.25 184 ASN A O 1
ATOM 1415 N N . PRO A 1 185 ? -14.988 -13.008 -5.465 1.00 74.50 185 PRO A N 1
ATOM 1416 C CA . PRO A 1 185 ? -13.829 -12.241 -5.051 1.00 74.50 185 PRO A CA 1
ATOM 1417 C C . PRO A 1 185 ? -13.298 -11.364 -6.183 1.00 74.50 185 PRO A C 1
ATOM 1419 O O . PRO A 1 185 ? -13.197 -11.765 -7.346 1.00 74.50 185 PRO A O 1
ATOM 1422 N N . LEU A 1 186 ? -12.901 -10.150 -5.809 1.00 92.12 186 LEU A N 1
ATOM 1423 C CA . LEU A 1 186 ? -12.191 -9.230 -6.685 1.00 92.12 186 LEU A CA 1
ATOM 1424 C C . LEU A 1 186 ? -10.852 -9.831 -7.157 1.00 92.12 186 LEU A C 1
ATOM 1426 O O . LEU A 1 186 ? -10.351 -10.829 -6.640 1.00 92.12 186 LEU A O 1
ATOM 1430 N N . ARG A 1 187 ? -10.214 -9.214 -8.153 1.00 92.31 187 ARG A N 1
ATOM 1431 C CA . ARG A 1 187 ? -8.888 -9.667 -8.597 1.00 92.31 187 ARG A CA 1
ATOM 1432 C C . ARG A 1 187 ? -7.812 -9.152 -7.645 1.00 92.31 187 ARG A C 1
ATOM 1434 O O . ARG A 1 187 ? -7.813 -7.984 -7.266 1.00 92.31 187 ARG A O 1
ATOM 1441 N N . SER A 1 188 ? -6.861 -10.016 -7.299 1.00 92.25 188 SER A N 1
ATOM 1442 C CA . SER A 1 188 ? -5.701 -9.620 -6.498 1.00 92.25 188 SER A CA 1
ATOM 1443 C C . SER A 1 188 ? -4.682 -8.837 -7.332 1.00 92.25 188 SER A C 1
ATOM 1445 O O . SER A 1 188 ? -4.395 -9.191 -8.476 1.00 92.25 188 SER A O 1
ATOM 1447 N N . VAL A 1 189 ? -4.085 -7.816 -6.715 1.00 94.62 189 VAL A N 1
ATOM 1448 C CA . VAL A 1 189 ? -2.926 -7.064 -7.236 1.00 94.62 189 VAL A CA 1
ATOM 1449 C C . VAL A 1 189 ? -1.652 -7.311 -6.413 1.00 94.62 189 VAL A C 1
ATOM 1451 O O . VAL A 1 189 ? -0.619 -6.680 -6.641 1.00 94.62 189 VAL A O 1
ATOM 1454 N N . SER A 1 190 ? -1.700 -8.224 -5.437 1.00 92.62 190 SER A N 1
ATOM 1455 C CA . SER A 1 190 ? -0.559 -8.510 -4.562 1.00 92.62 190 SER A CA 1
ATOM 1456 C C . SER A 1 190 ? 0.533 -9.289 -5.299 1.00 92.62 190 SER A C 1
ATOM 1458 O O . SER A 1 190 ? 0.260 -10.270 -5.999 1.00 92.62 190 SER A O 1
ATOM 1460 N N . PHE A 1 191 ? 1.780 -8.861 -5.099 1.00 91.81 191 PHE A N 1
ATOM 1461 C CA . PHE A 1 191 ? 2.977 -9.517 -5.628 1.00 91.81 191 PHE A CA 1
ATOM 1462 C C . PHE A 1 191 ? 3.396 -10.736 -4.797 1.00 91.81 191 PHE A C 1
ATOM 1464 O O . PHE A 1 191 ? 4.103 -11.601 -5.311 1.00 91.81 191 PHE A O 1
ATOM 1471 N N . THR A 1 192 ? 2.932 -10.833 -3.551 1.00 85.56 192 THR A N 1
ATOM 1472 C CA . THR A 1 192 ? 3.376 -11.828 -2.565 1.00 85.56 192 THR A CA 1
ATOM 1473 C C . THR A 1 192 ? 2.403 -12.994 -2.408 1.00 85.56 192 THR A C 1
ATOM 1475 O O . THR A 1 192 ? 2.825 -14.104 -2.105 1.00 85.56 192 THR A O 1
ATOM 1478 N N . GLY A 1 193 ? 1.113 -12.802 -2.692 1.00 83.06 193 GLY A N 1
ATOM 1479 C CA . GLY A 1 193 ? 0.112 -13.857 -2.524 1.00 83.06 193 GLY A CA 1
ATOM 1480 C C . GLY A 1 193 ? -1.178 -13.585 -3.280 1.00 83.06 193 GLY A C 1
ATOM 1481 O O . GLY A 1 193 ? -1.436 -12.457 -3.699 1.00 83.06 193 GLY A O 1
ATOM 1482 N N . ASN A 1 194 ? -1.983 -14.627 -3.507 1.00 84.94 194 ASN A N 1
ATOM 1483 C CA . ASN A 1 194 ? -3.298 -14.467 -4.126 1.00 84.94 194 ASN A CA 1
ATOM 1484 C C . ASN A 1 194 ? -4.326 -14.016 -3.090 1.00 84.94 194 ASN A C 1
ATOM 1486 O O . ASN A 1 194 ? -5.132 -14.815 -2.627 1.00 84.94 194 ASN A O 1
ATOM 1490 N N . SER A 1 195 ? -4.284 -12.729 -2.763 1.00 85.31 195 SER A N 1
ATOM 1491 C CA . SER A 1 195 ? -5.152 -12.124 -1.754 1.00 85.31 195 SER A CA 1
ATOM 1492 C C . SER A 1 195 ? -6.025 -11.053 -2.409 1.00 85.31 195 SER A C 1
ATOM 1494 O O . SER A 1 195 ? -5.595 -9.902 -2.530 1.00 85.31 195 SER A O 1
ATOM 1496 N N . PRO A 1 196 ? -7.187 -11.421 -2.975 1.00 90.00 196 PRO A N 1
ATOM 1497 C CA . PRO A 1 196 ? -8.247 -10.473 -3.301 1.00 90.00 196 PRO A CA 1
ATOM 1498 C C . PRO A 1 196 ? -8.633 -9.609 -2.097 1.00 90.00 196 PRO A C 1
ATOM 1500 O O . PRO A 1 196 ? -8.758 -10.155 -1.000 1.00 90.00 196 PRO A O 1
ATOM 1503 N N . PRO A 1 197 ? -8.851 -8.294 -2.265 1.00 91.06 197 PRO A N 1
ATOM 1504 C CA . PRO A 1 197 ? -9.424 -7.499 -1.192 1.00 91.06 197 PRO A CA 1
ATOM 1505 C C . PRO A 1 197 ? -10.908 -7.802 -1.007 1.00 91.06 197 PRO A C 1
ATOM 1507 O O . PRO A 1 197 ? -11.635 -8.044 -1.972 1.00 91.06 197 PRO A O 1
ATOM 1510 N N . THR A 1 198 ? -11.357 -7.679 0.237 1.00 89.19 198 THR A N 1
ATOM 1511 C CA . THR A 1 198 ? -12.774 -7.576 0.590 1.00 89.19 198 THR A CA 1
ATOM 1512 C C . THR A 1 198 ? -13.140 -6.107 0.739 1.00 89.19 198 THR A C 1
ATOM 1514 O O . THR A 1 198 ? -12.342 -5.318 1.248 1.00 89.19 198 THR A O 1
ATOM 1517 N N . ILE A 1 199 ? -14.346 -5.725 0.322 1.00 88.06 199 ILE A N 1
ATOM 1518 C CA . ILE A 1 199 ? -14.832 -4.360 0.535 1.00 88.06 199 ILE A CA 1
ATOM 1519 C C . ILE A 1 199 ? -15.102 -4.112 2.021 1.00 88.06 199 ILE A C 1
ATOM 1521 O O . ILE A 1 199 ? -15.732 -4.923 2.699 1.00 88.06 199 ILE A O 1
ATOM 1525 N N . ASN A 1 200 ? -14.659 -2.958 2.511 1.00 87.06 200 ASN A N 1
ATOM 1526 C CA . ASN A 1 200 ? -14.878 -2.481 3.867 1.00 87.06 200 ASN A CA 1
ATOM 1527 C C . ASN A 1 200 ? -15.245 -0.982 3.880 1.00 87.06 200 ASN A C 1
ATOM 1529 O O . ASN A 1 200 ? -15.504 -0.367 2.847 1.00 87.06 200 ASN A O 1
ATOM 1533 N N . ASN A 1 201 ? -15.294 -0.391 5.074 1.00 86.88 201 ASN A N 1
ATOM 1534 C CA . ASN A 1 201 ? -15.755 0.983 5.292 1.00 86.88 201 ASN A CA 1
ATOM 1535 C C . ASN A 1 201 ? -14.799 2.087 4.815 1.00 86.88 201 ASN A C 1
ATOM 1537 O O . ASN A 1 201 ? -15.172 3.255 4.893 1.00 86.88 201 ASN A O 1
ATOM 1541 N N . TYR A 1 202 ? -13.580 1.766 4.383 1.00 89.44 202 TYR A N 1
ATOM 1542 C CA . TYR A 1 202 ? -12.593 2.769 3.969 1.00 89.44 202 TYR A CA 1
ATOM 1543 C C . TYR A 1 202 ? -11.967 2.495 2.603 1.00 89.44 202 TYR A C 1
ATOM 1545 O O . TYR A 1 202 ? -11.394 3.408 2.015 1.00 89.44 202 TYR A O 1
ATOM 1553 N N . ASN A 1 203 ? -12.064 1.267 2.085 1.00 91.81 203 ASN A N 1
ATOM 1554 C CA . ASN A 1 203 ? -11.356 0.882 0.868 1.00 91.81 203 ASN A CA 1
ATOM 1555 C C . ASN A 1 203 ? -12.183 0.965 -0.420 1.00 91.81 203 ASN A C 1
ATOM 1557 O O . ASN A 1 203 ? -11.614 0.711 -1.476 1.00 91.81 203 ASN A O 1
ATOM 1561 N N . PHE A 1 204 ? -13.473 1.315 -0.367 1.00 91.12 204 PHE A N 1
ATOM 1562 C CA . PHE A 1 204 ? -14.299 1.508 -1.563 1.00 91.12 204 PHE A CA 1
ATOM 1563 C C . PHE A 1 204 ? -14.530 2.988 -1.866 1.00 91.12 204 PHE A C 1
ATOM 1565 O O . PHE A 1 204 ? -15.086 3.710 -1.039 1.00 91.12 204 PHE A O 1
ATOM 1572 N N . ILE A 1 205 ? -14.133 3.421 -3.064 1.00 90.25 205 ILE A N 1
ATOM 1573 C CA . ILE A 1 205 ? -14.194 4.816 -3.513 1.00 90.25 205 ILE A CA 1
ATOM 1574 C C . ILE A 1 205 ? -15.032 4.943 -4.785 1.00 90.25 205 ILE A C 1
ATOM 1576 O O . ILE A 1 205 ? -14.845 4.223 -5.766 1.00 90.25 205 ILE A O 1
ATOM 1580 N N . MET A 1 206 ? -15.914 5.935 -4.806 1.00 88.69 206 MET A N 1
ATOM 1581 C CA . MET A 1 206 ? -16.599 6.379 -6.016 1.00 88.69 206 MET A CA 1
ATOM 1582 C C . MET A 1 206 ? -15.767 7.474 -6.692 1.00 88.69 206 MET A C 1
ATOM 1584 O O . MET A 1 206 ? -15.594 8.558 -6.138 1.00 88.69 206 MET A O 1
ATOM 1588 N N . ALA A 1 207 ? -15.239 7.188 -7.882 1.00 89.50 207 ALA A N 1
ATOM 1589 C CA . ALA A 1 207 ? -14.268 8.029 -8.577 1.00 89.50 207 ALA A CA 1
ATOM 1590 C C . ALA A 1 207 ? -14.834 8.690 -9.840 1.00 89.50 207 ALA A C 1
ATOM 1592 O O . ALA A 1 207 ? -15.420 8.019 -10.692 1.00 89.50 207 ALA A O 1
ATOM 1593 N N . GLY A 1 208 ? -14.628 9.997 -9.975 1.00 85.69 208 GLY A N 1
ATOM 1594 C CA . GLY A 1 208 ? -15.170 10.846 -11.034 1.00 85.69 208 GLY A CA 1
ATOM 1595 C C . GLY A 1 208 ? -16.299 11.755 -10.541 1.00 85.69 208 GLY A C 1
ATOM 1596 O O . GLY A 1 208 ? -16.521 11.905 -9.340 1.00 85.69 208 GLY A O 1
ATOM 1597 N N . ALA A 1 209 ? -17.034 12.342 -11.486 1.00 81.12 209 ALA A N 1
ATOM 1598 C CA . ALA A 1 209 ? -18.056 13.351 -11.216 1.00 81.12 209 ALA A CA 1
ATOM 1599 C C . ALA A 1 209 ? -19.328 12.757 -10.575 1.00 81.12 209 ALA A C 1
ATOM 1601 O O . ALA A 1 209 ? -20.366 12.572 -11.221 1.00 81.12 209 ALA A O 1
ATOM 1602 N N . TRP A 1 210 ? -19.233 12.441 -9.283 1.00 75.56 210 TRP A N 1
ATOM 1603 C CA . TRP A 1 210 ? -20.300 11.845 -8.475 1.00 75.56 210 TRP A CA 1
ATOM 1604 C C . TRP A 1 210 ? -20.959 12.823 -7.513 1.00 75.56 210 TRP A C 1
ATOM 1606 O O . TRP A 1 210 ? -22.120 12.621 -7.161 1.00 75.56 210 TRP A O 1
ATOM 1616 N N . ALA A 1 211 ? -20.257 13.884 -7.109 1.00 63.81 211 ALA A N 1
ATOM 1617 C CA . ALA A 1 211 ? -20.714 14.801 -6.065 1.00 63.81 211 ALA A CA 1
ATOM 1618 C C . ALA A 1 211 ? -22.120 15.366 -6.345 1.00 63.81 211 ALA A C 1
ATOM 1620 O O . ALA A 1 211 ? -22.973 15.365 -5.463 1.00 63.81 211 ALA A O 1
ATOM 1621 N N . SER A 1 212 ? -22.418 15.742 -7.593 1.00 64.19 212 SER A N 1
ATOM 1622 C CA . SER A 1 212 ? -23.741 16.247 -7.992 1.00 64.19 212 SER A CA 1
ATOM 1623 C C . SER A 1 212 ? -24.851 15.189 -7.969 1.00 64.19 212 SER A C 1
ATOM 1625 O O . SER A 1 212 ? -26.012 15.523 -7.748 1.00 64.19 212 SER A O 1
ATOM 1627 N N . LYS A 1 213 ? -24.512 13.909 -8.164 1.00 66.81 213 LYS A N 1
ATOM 1628 C CA . LYS A 1 213 ? -25.469 12.788 -8.186 1.00 66.81 213 LYS A CA 1
ATOM 1629 C C . LYS A 1 213 ? -25.826 12.291 -6.784 1.00 66.81 213 LYS A C 1
ATOM 1631 O O . LYS A 1 213 ? -26.901 11.728 -6.597 1.00 66.81 213 LYS A O 1
ATOM 1636 N N . PHE A 1 214 ? -24.932 12.500 -5.818 1.00 64.25 214 PHE A N 1
ATOM 1637 C CA . PHE A 1 214 ? -25.087 12.060 -4.429 1.00 64.25 214 PHE A CA 1
ATOM 1638 C C . PHE A 1 214 ? -25.365 13.201 -3.442 1.00 64.25 214 PHE A C 1
ATOM 1640 O O . PHE A 1 214 ? -25.753 12.924 -2.311 1.00 64.25 214 PHE A O 1
ATOM 1647 N N . ALA A 1 215 ? -25.266 14.467 -3.867 1.00 57.53 215 ALA A N 1
ATOM 1648 C CA . ALA A 1 215 ? -25.652 15.634 -3.068 1.00 57.53 215 ALA A CA 1
ATOM 1649 C C . ALA A 1 215 ? -27.028 15.508 -2.363 1.00 57.53 215 ALA A C 1
ATOM 1651 O O . ALA A 1 215 ? -27.119 15.921 -1.207 1.00 57.53 215 ALA A O 1
ATOM 1652 N N . PRO A 1 216 ? -28.076 14.893 -2.961 1.00 54.75 216 PRO A N 1
ATOM 1653 C CA . PRO A 1 216 ? -29.366 14.707 -2.283 1.00 54.75 216 PRO A CA 1
ATOM 1654 C C . PRO A 1 216 ? -29.361 13.660 -1.158 1.00 54.75 216 PRO A C 1
ATOM 1656 O O . PRO A 1 216 ? -30.254 13.670 -0.317 1.00 54.75 216 PRO A O 1
ATOM 1659 N N . LEU A 1 217 ? -28.393 12.736 -1.145 1.00 55.28 217 LEU A N 1
ATOM 1660 C CA . LEU A 1 217 ? -28.324 11.612 -0.199 1.00 55.28 217 LEU A CA 1
ATOM 1661 C C . LEU A 1 217 ? -27.519 11.944 1.071 1.00 55.28 217 LEU A C 1
ATOM 1663 O O . LEU A 1 217 ? -27.454 11.129 1.991 1.00 55.28 217 LEU A O 1
ATOM 1667 N N . GLY A 1 218 ? -26.931 13.145 1.133 1.00 54.03 218 GLY A N 1
ATOM 1668 C CA . GLY A 1 218 ? -26.005 13.561 2.183 1.00 54.03 218 GLY A CA 1
ATOM 1669 C C . GLY A 1 218 ? -24.633 12.886 2.060 1.00 54.03 218 GLY A C 1
ATOM 1670 O O . GLY A 1 218 ? -24.492 11.792 1.521 1.00 54.03 218 GLY A O 1
ATOM 1671 N N . TYR A 1 219 ? -23.593 13.518 2.607 1.00 53.00 219 TYR A N 1
ATOM 1672 C CA . TYR A 1 219 ? -22.210 13.002 2.596 1.00 53.00 219 TYR A CA 1
ATOM 1673 C C . TYR A 1 219 ? -21.997 11.730 3.450 1.00 53.00 219 TYR A C 1
ATOM 1675 O O . TYR A 1 219 ? -20.873 11.268 3.619 1.00 53.00 219 TYR A O 1
ATOM 1683 N N . SER A 1 220 ? -23.070 11.156 4.001 1.00 58.38 220 SER A N 1
ATOM 1684 C CA . SER A 1 220 ? -23.064 9.932 4.800 1.00 58.38 220 SER A CA 1
ATOM 1685 C C . SER A 1 220 ? -24.247 9.059 4.408 1.00 58.38 220 SER A C 1
ATOM 1687 O O . SER A 1 220 ? -25.257 8.993 5.111 1.00 58.38 220 SER A O 1
ATOM 1689 N N . TRP A 1 221 ? -24.098 8.355 3.294 1.00 63.81 221 TRP A N 1
ATOM 1690 C CA . TRP A 1 221 ? -25.063 7.364 2.859 1.00 63.81 221 TRP A CA 1
ATOM 1691 C C . TRP A 1 221 ? -24.600 5.956 3.264 1.00 63.81 221 TRP A C 1
ATOM 1693 O O . TRP A 1 221 ? -23.436 5.581 3.101 1.00 63.81 221 TRP A O 1
ATOM 1703 N N . ARG A 1 222 ? -25.502 5.170 3.859 1.00 67.56 222 ARG A N 1
ATOM 1704 C CA . ARG A 1 222 ? -25.256 3.768 4.219 1.00 67.56 222 ARG A CA 1
ATOM 1705 C C . ARG A 1 222 ? -26.052 2.897 3.258 1.00 67.56 222 ARG A C 1
ATOM 1707 O O . ARG A 1 222 ? -27.261 3.074 3.157 1.00 67.56 222 ARG A O 1
ATOM 1714 N N . CYS A 1 223 ? -25.372 1.965 2.597 1.00 67.12 223 CYS A N 1
ATOM 1715 C CA . CYS A 1 223 ? -26.034 0.973 1.759 1.00 67.12 223 CYS A CA 1
ATOM 1716 C C . CYS A 1 223 ? -26.972 0.132 2.634 1.00 67.12 223 CYS A C 1
ATOM 1718 O O . CYS A 1 223 ? -26.551 -0.407 3.651 1.00 67.12 223 CYS A O 1
ATOM 1720 N N . SER A 1 224 ? -28.244 0.025 2.266 1.00 68.62 224 SER A N 1
ATOM 1721 C CA . SER A 1 224 ? -29.236 -0.735 3.042 1.00 68.62 224 SER A CA 1
ATOM 1722 C C . SER A 1 224 ? -28.927 -2.239 3.104 1.00 68.62 224 SER A C 1
ATOM 1724 O O . SER A 1 224 ? -29.197 -2.892 4.111 1.00 68.62 224 SER A O 1
ATOM 1726 N N . ASN A 1 225 ? -28.291 -2.771 2.057 1.00 68.56 225 ASN A N 1
ATOM 1727 C CA . ASN A 1 225 ? -28.007 -4.199 1.894 1.00 68.56 225 ASN A CA 1
ATOM 1728 C C . ASN A 1 225 ? -26.657 -4.638 2.480 1.00 68.56 225 ASN A C 1
ATOM 1730 O O . ASN A 1 225 ? -26.345 -5.827 2.487 1.00 68.56 225 ASN A O 1
ATOM 1734 N N . THR A 1 226 ? -25.823 -3.702 2.940 1.00 68.44 226 THR A N 1
ATOM 1735 C CA . THR A 1 226 ? -24.501 -4.015 3.502 1.00 68.44 226 THR A CA 1
ATOM 1736 C C . THR A 1 226 ? -24.195 -3.116 4.696 1.00 68.44 226 THR A C 1
ATOM 1738 O O . THR A 1 226 ? -24.639 -1.980 4.767 1.00 68.44 226 THR A O 1
ATOM 1741 N N . ASN A 1 227 ? -23.359 -3.559 5.635 1.00 71.19 227 ASN A N 1
ATOM 1742 C CA . ASN A 1 227 ? -22.896 -2.680 6.721 1.00 71.19 227 ASN A CA 1
ATOM 1743 C C . ASN A 1 227 ? -21.838 -1.647 6.273 1.00 71.19 227 ASN A C 1
ATOM 1745 O O . ASN A 1 227 ? -21.225 -0.998 7.123 1.00 71.19 227 ASN A O 1
ATOM 1749 N N . ILE A 1 228 ? -21.632 -1.489 4.960 1.00 72.56 228 ILE A N 1
ATOM 1750 C CA . ILE A 1 228 ? -20.633 -0.601 4.372 1.00 72.56 228 ILE A CA 1
ATOM 1751 C C . ILE A 1 228 ? -21.190 0.825 4.314 1.00 72.56 228 ILE A C 1
ATOM 1753 O O . ILE A 1 228 ? -22.243 1.092 3.725 1.00 72.56 228 ILE A O 1
ATOM 1757 N N . LYS A 1 229 ? -20.464 1.762 4.927 1.00 70.12 229 LYS A N 1
ATOM 1758 C CA . LYS A 1 229 ? -20.713 3.197 4.766 1.00 70.12 229 LYS A CA 1
ATOM 1759 C C . LYS A 1 229 ? -20.072 3.683 3.470 1.00 70.12 229 LYS A C 1
ATOM 1761 O O . LYS A 1 229 ? -18.876 3.506 3.266 1.00 70.12 229 LYS A O 1
ATOM 1766 N N . LEU A 1 230 ? -20.866 4.325 2.622 1.00 68.75 230 LEU A N 1
ATOM 1767 C CA . LEU A 1 230 ? -20.423 4.891 1.355 1.00 68.75 230 LEU A CA 1
ATOM 1768 C C . LEU A 1 230 ? -20.326 6.405 1.498 1.00 68.75 230 LEU A C 1
ATOM 1770 O O . LEU A 1 230 ? -21.252 7.155 1.200 1.00 68.75 230 LEU A O 1
ATOM 1774 N N . THR A 1 231 ? -19.184 6.833 2.019 1.00 64.88 231 THR A N 1
ATOM 1775 C CA . THR A 1 231 ? -18.866 8.242 2.299 1.00 64.88 231 THR A CA 1
ATOM 1776 C C . THR A 1 231 ? -17.757 8.781 1.396 1.00 64.88 231 THR A C 1
ATOM 1778 O O . THR A 1 231 ? -17.388 9.945 1.503 1.00 64.88 231 THR A O 1
ATOM 1781 N N . HIS A 1 232 ? -17.201 7.937 0.525 1.00 80.50 232 HIS A N 1
ATOM 1782 C CA . HIS A 1 232 ? -15.903 8.169 -0.104 1.00 80.50 232 HIS A CA 1
ATOM 1783 C C . HIS A 1 232 ? -16.071 8.481 -1.587 1.00 80.50 232 HIS A C 1
ATOM 1785 O O . HIS A 1 232 ? -16.167 7.580 -2.424 1.00 80.50 232 HIS A O 1
ATOM 1791 N N . PHE A 1 233 ? -16.120 9.774 -1.899 1.00 84.56 233 PHE A N 1
ATOM 1792 C CA . PHE A 1 233 ? -16.289 10.292 -3.253 1.00 84.56 233 PHE A CA 1
ATOM 1793 C C . PHE A 1 233 ? -15.091 11.159 -3.622 1.00 84.56 233 PHE A C 1
ATOM 1795 O O . PHE A 1 233 ? -14.727 12.067 -2.878 1.00 84.56 233 PHE A O 1
ATOM 1802 N N . VAL A 1 234 ? -14.506 10.903 -4.789 1.00 86.25 234 VAL A N 1
ATOM 1803 C CA . VAL A 1 234 ? -13.370 11.664 -5.314 1.00 86.25 234 VAL A CA 1
ATOM 1804 C C . VAL A 1 234 ? -13.708 12.136 -6.714 1.00 86.25 234 VAL A C 1
ATOM 1806 O O . VAL A 1 234 ? -13.900 11.313 -7.607 1.00 86.25 234 VAL A O 1
ATOM 1809 N N . ASP A 1 235 ? -13.722 13.450 -6.933 1.00 86.81 235 ASP A N 1
ATOM 1810 C CA . ASP A 1 235 ? -13.944 14.040 -8.258 1.00 86.81 235 ASP A CA 1
ATOM 1811 C C . ASP A 1 235 ? -12.662 14.024 -9.109 1.00 86.81 235 ASP A C 1
ATOM 1813 O O . ASP A 1 235 ? -12.105 15.043 -9.509 1.00 86.81 235 ASP A O 1
ATOM 1817 N N . SER A 1 236 ? -12.113 12.827 -9.307 1.00 87.62 236 SER A N 1
ATOM 1818 C CA . SER A 1 236 ? -10.925 12.592 -10.117 1.00 87.62 236 SER A CA 1
ATOM 1819 C C . SER A 1 236 ? -10.910 11.164 -10.643 1.00 87.62 236 SER A C 1
ATOM 1821 O O . SER A 1 236 ? -11.365 10.234 -9.982 1.00 87.62 236 SER A O 1
ATOM 1823 N N . LEU A 1 237 ? -10.331 10.989 -11.830 1.00 87.94 237 LEU A N 1
ATOM 1824 C CA . LEU A 1 237 ? -9.977 9.680 -12.389 1.00 87.94 237 LEU A CA 1
ATOM 1825 C C . LEU A 1 237 ? -8.461 9.419 -12.319 1.00 87.94 237 LEU A C 1
ATOM 1827 O O . LEU A 1 237 ? -7.977 8.409 -12.836 1.00 87.94 237 LEU A O 1
ATOM 1831 N N . SER A 1 238 ? -7.699 10.329 -11.699 1.00 90.00 238 SER A N 1
ATOM 1832 C CA . SER A 1 238 ? -6.266 10.152 -11.465 1.00 90.00 238 SER A CA 1
ATOM 1833 C C . SER A 1 238 ? -6.041 9.093 -10.393 1.00 90.00 238 SER A C 1
ATOM 1835 O O . SER A 1 238 ? -6.548 9.212 -9.279 1.00 90.00 238 SER A O 1
ATOM 1837 N N . THR A 1 239 ? -5.258 8.059 -10.713 1.00 88.94 239 THR A N 1
ATOM 1838 C CA . THR A 1 239 ? -5.032 6.953 -9.768 1.00 88.94 239 THR A CA 1
ATOM 1839 C C . THR A 1 239 ? -4.277 7.400 -8.522 1.00 88.94 239 THR A C 1
ATOM 1841 O O . THR A 1 239 ? -4.614 6.938 -7.440 1.00 88.94 239 THR A O 1
ATOM 1844 N N . ASN A 1 240 ? -3.346 8.350 -8.650 1.00 89.62 240 ASN A N 1
ATOM 1845 C CA . ASN A 1 240 ? -2.627 8.901 -7.499 1.00 89.62 240 ASN A CA 1
ATOM 1846 C C . ASN A 1 240 ? -3.598 9.602 -6.544 1.00 89.62 240 ASN A C 1
ATOM 1848 O O . ASN A 1 240 ? -3.660 9.249 -5.378 1.00 89.62 240 ASN A O 1
ATOM 1852 N N . VAL A 1 241 ? -4.455 10.488 -7.068 1.00 91.06 241 VAL A N 1
ATOM 1853 C CA . VAL A 1 241 ? -5.449 11.212 -6.255 1.00 91.06 241 VAL A CA 1
ATOM 1854 C C . VAL A 1 241 ? -6.409 10.245 -5.558 1.00 91.06 241 VAL A C 1
ATOM 1856 O O . VAL A 1 241 ? -6.710 10.410 -4.380 1.00 91.06 241 VAL A O 1
ATOM 1859 N N . MET A 1 242 ? -6.880 9.214 -6.267 1.00 91.00 242 MET A N 1
ATOM 1860 C CA . MET A 1 242 ? -7.752 8.195 -5.676 1.00 91.00 242 MET A CA 1
ATOM 1861 C C . MET A 1 242 ? -7.050 7.393 -4.576 1.00 91.00 242 MET A C 1
ATOM 1863 O O . MET A 1 242 ? -7.664 7.098 -3.552 1.00 91.00 242 MET A O 1
ATOM 1867 N N . TYR A 1 243 ? -5.786 7.019 -4.781 1.00 93.00 243 TYR A N 1
ATOM 1868 C CA . TYR A 1 243 ? -5.040 6.227 -3.809 1.00 93.00 243 TYR A CA 1
ATOM 1869 C C . TYR A 1 243 ? -4.646 7.050 -2.574 1.00 93.00 243 TYR A C 1
ATOM 1871 O O . TYR A 1 243 ? -4.821 6.581 -1.454 1.00 93.00 243 TYR A O 1
ATOM 1879 N N . ASP A 1 244 ? -4.233 8.305 -2.748 1.00 92.19 244 ASP A N 1
ATOM 1880 C CA . ASP A 1 244 ? -3.935 9.217 -1.637 1.00 92.19 244 ASP A CA 1
ATOM 1881 C C . ASP A 1 244 ? -5.194 9.491 -0.791 1.00 92.19 244 ASP A C 1
ATOM 1883 O O . ASP A 1 244 ? -5.157 9.500 0.445 1.00 92.19 244 ASP A O 1
ATOM 1887 N N . TYR A 1 245 ? -6.353 9.630 -1.447 1.00 90.94 245 TYR A N 1
ATOM 1888 C CA . TYR A 1 245 ? -7.634 9.733 -0.751 1.00 90.94 245 TYR A CA 1
ATOM 1889 C C . TYR A 1 245 ? -7.982 8.445 0.005 1.00 90.94 245 TYR A C 1
ATOM 1891 O O . TYR A 1 245 ? -8.384 8.511 1.164 1.00 90.94 245 TYR A O 1
ATOM 1899 N N . PHE A 1 246 ? -7.765 7.270 -0.595 1.00 92.94 246 PHE A N 1
ATOM 1900 C CA . PHE A 1 246 ? -7.902 5.986 0.101 1.00 92.94 246 PHE A CA 1
ATOM 1901 C C . PHE A 1 246 ? -7.057 5.930 1.378 1.00 92.94 246 PHE A C 1
ATOM 1903 O O . PHE A 1 246 ? -7.574 5.548 2.429 1.00 92.94 246 PHE A O 1
ATOM 1910 N N . LEU A 1 247 ? -5.785 6.334 1.312 1.00 91.88 247 LEU A N 1
ATOM 1911 C CA . LEU A 1 247 ? -4.897 6.352 2.477 1.00 91.88 247 LEU A CA 1
ATOM 1912 C C . LEU A 1 247 ? -5.422 7.296 3.566 1.00 91.88 247 LEU A C 1
ATOM 1914 O O . LEU A 1 247 ? -5.393 6.948 4.747 1.00 91.88 247 LEU A O 1
ATOM 1918 N N . THR A 1 248 ? -5.993 8.436 3.172 1.00 89.81 248 THR A N 1
ATOM 1919 C CA . THR A 1 248 ? -6.656 9.370 4.094 1.00 89.81 248 THR A CA 1
ATOM 1920 C C . THR A 1 248 ? -7.878 8.725 4.763 1.00 89.81 248 THR A C 1
ATOM 1922 O O . THR A 1 248 ? -8.011 8.761 5.989 1.00 89.81 248 THR A O 1
ATOM 1925 N N . CYS A 1 249 ? -8.749 8.069 3.988 1.00 89.56 249 CYS A N 1
ATOM 1926 C CA . CYS A 1 249 ? -9.925 7.364 4.503 1.00 89.56 249 CYS A CA 1
ATOM 1927 C C . CYS A 1 249 ? -9.545 6.222 5.449 1.00 89.56 249 CYS A C 1
ATOM 1929 O O . CYS A 1 249 ? -10.170 6.055 6.500 1.00 89.56 249 CYS A O 1
ATOM 1931 N N . LYS A 1 250 ? -8.503 5.459 5.102 1.00 91.75 250 LYS A N 1
ATOM 1932 C CA . LYS A 1 250 ? -7.930 4.414 5.952 1.00 91.75 250 LYS A CA 1
ATOM 1933 C C . LYS A 1 250 ? -7.431 5.001 7.270 1.00 91.75 250 LYS A C 1
ATOM 1935 O O . LYS A 1 250 ? -7.826 4.511 8.324 1.00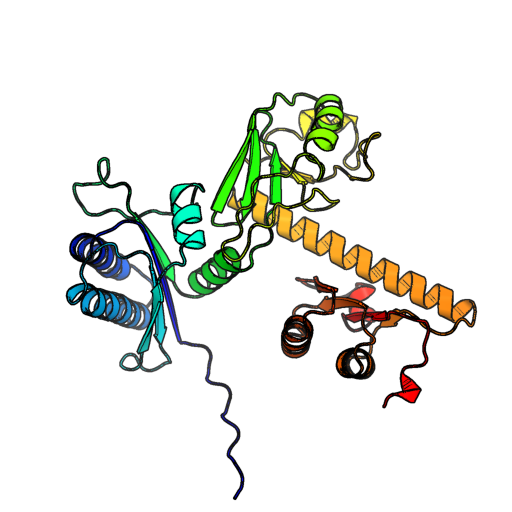 91.75 250 LYS A O 1
ATOM 1940 N N . GLY A 1 251 ? -6.614 6.055 7.229 1.00 90.44 251 GLY A N 1
ATOM 1941 C CA . GLY A 1 251 ? -6.086 6.711 8.430 1.00 90.44 251 GLY A CA 1
ATOM 1942 C C . GLY A 1 251 ? -7.200 7.175 9.371 1.00 90.44 251 GLY A C 1
ATOM 1943 O O . GLY A 1 251 ? -7.198 6.840 10.557 1.00 90.44 251 GLY A O 1
ATOM 1944 N N . PHE A 1 252 ? -8.215 7.850 8.823 1.00 89.38 252 PHE A N 1
ATOM 1945 C CA . PHE A 1 252 ? -9.390 8.281 9.582 1.00 89.38 252 PHE A CA 1
ATOM 1946 C C . PHE A 1 252 ? -10.150 7.105 10.212 1.00 89.38 252 PHE A C 1
ATOM 1948 O O . PHE A 1 252 ? -10.516 7.152 11.391 1.00 89.38 252 PHE A O 1
ATOM 1955 N N . PHE A 1 253 ? -10.376 6.037 9.442 1.00 91.31 253 PHE A N 1
ATOM 1956 C CA . PHE A 1 253 ? -11.059 4.841 9.921 1.00 91.31 253 PHE A CA 1
ATOM 1957 C C . PHE A 1 253 ? -10.289 4.166 11.061 1.00 91.31 253 PHE A C 1
ATOM 1959 O O . PHE A 1 253 ? -10.868 3.920 12.117 1.00 91.31 253 PHE A O 1
ATOM 1966 N N . LEU A 1 254 ? -8.989 3.915 10.881 1.00 94.00 254 LEU A N 1
ATOM 1967 C CA . LEU A 1 254 ? -8.163 3.235 11.881 1.00 94.00 254 LEU A CA 1
ATOM 1968 C C . LEU A 1 254 ? -8.064 4.038 13.180 1.00 94.00 254 LEU A C 1
ATOM 1970 O O . LEU A 1 254 ? -8.194 3.465 14.260 1.00 94.00 254 LEU A O 1
ATOM 1974 N N . LYS A 1 255 ? -7.912 5.363 13.084 1.00 94.25 255 LYS A N 1
ATOM 1975 C CA . LYS A 1 255 ? -7.954 6.252 14.250 1.00 94.25 255 LYS A CA 1
ATOM 1976 C C . LYS A 1 255 ? -9.300 6.159 14.972 1.00 94.25 255 LYS A C 1
ATOM 1978 O O . LYS A 1 255 ? -9.335 5.990 16.186 1.00 94.25 255 LYS A O 1
ATOM 1983 N N . THR A 1 256 ? -10.407 6.214 14.233 1.00 92.88 256 THR A N 1
ATOM 1984 C CA . THR A 1 256 ? -11.754 6.118 14.815 1.00 92.88 256 THR A CA 1
ATOM 1985 C C . THR A 1 256 ? -11.971 4.776 15.526 1.00 92.88 256 THR A C 1
ATOM 1987 O O . THR A 1 256 ? -12.550 4.736 16.610 1.00 92.88 256 THR A O 1
ATOM 1990 N N . GLU A 1 257 ? -11.507 3.665 14.949 1.00 94.62 257 GLU A N 1
ATOM 1991 C CA . GLU A 1 257 ? -11.585 2.346 15.591 1.00 94.62 257 GLU A CA 1
ATOM 1992 C C . GLU A 1 257 ? -10.713 2.264 16.854 1.00 94.62 257 GLU A C 1
ATOM 1994 O O . GLU A 1 257 ? -11.158 1.727 17.871 1.00 94.62 257 GLU A O 1
ATOM 1999 N N . ALA A 1 258 ? -9.521 2.866 16.837 1.00 96.56 258 ALA A N 1
ATOM 2000 C CA . ALA A 1 258 ? -8.672 2.974 18.019 1.00 96.56 258 ALA A CA 1
ATOM 2001 C C . ALA A 1 258 ? -9.376 3.747 19.154 1.00 96.56 258 ALA A C 1
ATOM 2003 O O . ALA A 1 258 ? -9.427 3.287 20.295 1.00 96.56 258 ALA A O 1
ATOM 2004 N N . GLU A 1 259 ? -9.999 4.887 18.848 1.00 96.56 259 GLU A N 1
ATOM 2005 C CA . GLU A 1 259 ? -10.726 5.698 19.834 1.00 96.56 259 GLU A CA 1
ATOM 2006 C C . GLU A 1 259 ? -11.969 4.986 20.395 1.00 96.56 259 GLU A C 1
ATOM 2008 O O . GLU A 1 259 ? -12.302 5.144 21.578 1.00 96.56 259 GLU A O 1
ATOM 2013 N N . LYS A 1 260 ? -12.635 4.148 19.589 1.00 96.12 260 LYS A N 1
ATOM 2014 C CA . LYS A 1 260 ? -13.710 3.268 20.071 1.00 96.12 260 LYS A CA 1
ATOM 2015 C C . LYS A 1 260 ? -13.193 2.229 21.059 1.00 96.12 260 LYS A C 1
ATOM 2017 O O . LYS A 1 260 ? -13.829 2.044 22.093 1.00 96.12 260 LYS A O 1
ATOM 2022 N N . LEU A 1 261 ? -12.046 1.599 20.791 1.00 96.31 261 LEU A N 1
ATOM 2023 C CA . LEU A 1 261 ? -11.436 0.654 21.733 1.00 96.31 261 LEU A CA 1
ATOM 2024 C C . LEU A 1 261 ? -11.062 1.327 23.054 1.00 96.31 261 LEU A C 1
ATOM 2026 O O . LEU A 1 261 ? -11.362 0.781 24.111 1.00 96.31 261 LEU A O 1
ATOM 2030 N N . ILE A 1 262 ? -10.496 2.536 23.018 1.00 96.94 262 ILE A N 1
ATOM 2031 C CA . ILE A 1 262 ? -10.204 3.298 24.244 1.00 96.94 262 ILE A CA 1
ATOM 2032 C C . ILE A 1 262 ? -11.502 3.612 24.998 1.00 96.94 262 ILE A C 1
ATOM 2034 O O . ILE A 1 262 ? -11.562 3.513 26.219 1.00 96.94 262 ILE A O 1
ATOM 2038 N N . THR A 1 263 ? -12.568 3.978 24.288 1.00 96.56 263 THR A N 1
ATOM 2039 C CA . THR A 1 263 ? -13.872 4.231 24.919 1.00 96.56 263 THR A CA 1
ATOM 2040 C C . THR A 1 263 ? -14.428 2.970 25.580 1.00 96.56 263 THR A C 1
ATOM 2042 O O . THR A 1 263 ? -14.862 3.036 26.726 1.00 96.56 263 THR A O 1
ATOM 2045 N N . GLN A 1 264 ? -14.335 1.817 24.913 1.00 95.50 264 GLN A N 1
ATOM 2046 C CA . GLN A 1 264 ? -14.735 0.533 25.487 1.00 95.50 264 GLN A CA 1
ATOM 2047 C C . GLN A 1 264 ? -13.893 0.162 26.714 1.00 95.50 264 GLN A C 1
ATOM 2049 O O . GLN A 1 264 ? -14.445 -0.296 27.710 1.00 95.50 264 GLN A O 1
ATOM 2054 N N . MET A 1 265 ? -12.577 0.393 26.670 1.00 95.62 265 MET A N 1
ATOM 2055 C CA . MET A 1 265 ? -11.680 0.195 27.812 1.00 95.62 265 MET A CA 1
ATOM 2056 C C . MET A 1 265 ? -12.140 1.010 29.025 1.00 95.62 265 MET A C 1
ATOM 2058 O O . MET A 1 265 ? -12.260 0.461 30.115 1.00 95.62 265 MET A O 1
ATOM 2062 N N . LEU A 1 266 ? -12.437 2.300 28.841 1.00 95.19 266 LEU A N 1
ATOM 2063 C CA . LEU A 1 266 ? -12.905 3.166 29.928 1.00 95.19 266 LEU A CA 1
ATOM 2064 C C . LEU A 1 266 ? -14.230 2.675 30.519 1.00 95.19 266 LEU A C 1
ATOM 2066 O O . LEU A 1 266 ? -14.365 2.598 31.736 1.00 95.19 266 LEU A O 1
ATOM 2070 N N . THR A 1 267 ? -15.172 2.258 29.670 1.00 95.12 267 THR A N 1
ATOM 2071 C CA . THR A 1 267 ? -16.437 1.665 30.122 1.00 95.12 267 THR A CA 1
ATOM 2072 C C . THR A 1 267 ? -16.228 0.373 30.920 1.00 95.12 267 THR A C 1
ATOM 2074 O O . THR A 1 267 ? -16.946 0.122 31.886 1.00 95.12 267 THR A O 1
ATOM 2077 N N . ASP A 1 268 ? -15.270 -0.467 30.532 1.00 93.56 268 ASP A N 1
ATOM 2078 C CA . ASP A 1 268 ? -14.963 -1.705 31.254 1.00 93.56 268 ASP A CA 1
ATOM 2079 C C . ASP A 1 268 ? -14.330 -1.423 32.626 1.00 93.56 268 ASP A C 1
ATOM 2081 O O . ASP A 1 268 ? -14.690 -2.080 33.606 1.00 93.56 268 ASP A O 1
ATOM 2085 N N . VAL A 1 269 ? -13.459 -0.411 32.711 1.00 91.62 269 VAL A N 1
ATOM 2086 C CA . VAL A 1 269 ? -12.866 0.065 33.972 1.00 91.62 269 VAL A CA 1
ATOM 2087 C C . VAL A 1 269 ? -13.943 0.597 34.916 1.00 91.62 269 VAL A C 1
ATOM 2089 O O . VAL A 1 269 ? -13.974 0.209 36.081 1.00 91.62 269 VAL A O 1
ATOM 2092 N N . GLU A 1 270 ? -14.872 1.419 34.421 1.00 94.12 270 GLU A N 1
ATOM 2093 C CA . GLU A 1 270 ? -15.998 1.937 35.214 1.00 94.12 270 GLU A CA 1
ATOM 2094 C C . GLU A 1 270 ? -16.893 0.820 35.770 1.00 94.12 270 GLU A C 1
ATOM 2096 O O . GLU A 1 270 ? -17.438 0.936 36.866 1.00 94.12 270 GLU A O 1
ATOM 2101 N N . LYS A 1 271 ? -17.022 -0.290 35.034 1.00 95.31 271 LYS A N 1
ATOM 2102 C CA . LYS A 1 271 ? -17.774 -1.480 35.458 1.00 95.31 271 LYS A CA 1
ATOM 2103 C C . LYS A 1 271 ? -16.981 -2.418 36.376 1.00 95.31 271 LYS A C 1
ATOM 2105 O O . LYS A 1 271 ? -17.524 -3.443 36.783 1.00 95.31 271 LYS A O 1
ATOM 2110 N N . GLY A 1 272 ? -15.715 -2.115 36.674 1.00 92.81 272 GLY A N 1
ATOM 2111 C CA . GLY A 1 272 ? -14.841 -2.970 37.481 1.00 92.81 272 GLY A CA 1
ATOM 2112 C C . GLY A 1 272 ? -14.515 -4.315 36.823 1.00 92.81 272 GLY A C 1
ATOM 2113 O O . GLY A 1 272 ? -14.253 -5.295 37.520 1.00 92.81 272 GLY A O 1
ATOM 2114 N N . LEU A 1 273 ? -14.572 -4.396 35.491 1.00 91.88 273 LEU A N 1
ATOM 2115 C CA . LEU A 1 273 ? -14.274 -5.625 34.760 1.00 91.88 273 LEU A CA 1
ATOM 2116 C C . LEU A 1 273 ? -12.763 -5.796 34.589 1.00 91.88 273 LEU A C 1
ATOM 2118 O O . LEU A 1 273 ? -12.044 -4.840 34.307 1.00 91.88 273 LEU A O 1
ATOM 2122 N N . THR A 1 274 ? -12.283 -7.039 34.667 1.00 88.81 274 THR A N 1
ATOM 2123 C CA . THR A 1 274 ? -10.904 -7.378 34.286 1.00 88.81 274 THR A CA 1
ATOM 2124 C C . THR A 1 274 ? -10.636 -6.935 32.848 1.00 88.81 274 THR A C 1
ATOM 2126 O O . THR A 1 274 ? -11.439 -7.222 31.956 1.00 88.81 274 THR A O 1
ATOM 2129 N N . ALA A 1 275 ? -9.520 -6.251 32.604 1.00 88.31 275 ALA A N 1
ATOM 2130 C CA . ALA A 1 275 ? -9.231 -5.646 31.310 1.00 88.31 275 ALA A CA 1
ATOM 2131 C C . ALA A 1 275 ? -9.068 -6.689 30.188 1.00 88.31 275 ALA A C 1
ATOM 2133 O O . ALA A 1 275 ? -8.435 -7.728 30.359 1.00 88.31 275 ALA A O 1
ATOM 2134 N N . CYS A 1 276 ? -9.629 -6.395 29.015 1.00 93.38 276 CYS A N 1
ATOM 2135 C CA . CYS A 1 276 ? -9.299 -7.059 27.744 1.00 93.38 276 CYS A CA 1
ATOM 2136 C C . CYS A 1 276 ? -8.772 -6.080 26.684 1.00 93.38 276 CYS A C 1
ATOM 2138 O O . CYS A 1 276 ? -8.424 -6.492 25.577 1.00 93.38 276 CYS A O 1
ATOM 2140 N N . ILE A 1 277 ? -8.725 -4.790 27.019 1.00 96.31 277 ILE A N 1
ATOM 2141 C CA . ILE A 1 277 ? -8.222 -3.711 26.178 1.00 96.31 277 ILE A CA 1
ATOM 2142 C C . ILE A 1 277 ? -7.296 -2.866 27.048 1.00 96.31 277 ILE A C 1
ATOM 2144 O O . ILE A 1 277 ? -7.639 -2.561 28.189 1.00 96.31 277 ILE A O 1
ATOM 2148 N N . TYR A 1 278 ? -6.147 -2.492 26.499 1.00 95.69 278 TYR A N 1
ATOM 2149 C CA . TYR A 1 278 ? -5.133 -1.674 27.160 1.00 95.69 278 TYR A CA 1
ATOM 2150 C C . TYR A 1 278 ? -4.687 -0.557 26.223 1.00 95.69 278 TYR A C 1
ATOM 2152 O O . TYR A 1 278 ? -4.673 -0.732 25.003 1.00 95.69 278 TYR A O 1
ATOM 2160 N N . ALA A 1 279 ? -4.292 0.581 26.784 1.00 94.19 279 ALA A N 1
ATOM 2161 C CA . ALA A 1 279 ? -3.819 1.739 26.034 1.00 94.19 279 ALA A CA 1
ATOM 2162 C C . ALA A 1 279 ? -2.706 2.475 26.799 1.00 94.19 279 ALA A C 1
ATOM 2164 O O . ALA A 1 279 ? -2.462 2.191 27.968 1.00 94.19 279 ALA A O 1
ATOM 2165 N N . ALA A 1 280 ? -2.026 3.422 26.146 1.00 85.19 280 ALA A N 1
ATOM 2166 C CA . ALA A 1 280 ? -1.015 4.317 26.734 1.00 85.19 280 ALA A CA 1
ATOM 2167 C C . ALA A 1 280 ? 0.301 3.695 27.245 1.00 85.19 280 ALA A C 1
ATOM 2169 O O . ALA A 1 280 ? 1.256 4.434 27.484 1.00 85.19 280 ALA A O 1
ATOM 2170 N N . SER A 1 281 ? 0.425 2.369 27.349 1.00 88.81 281 SER A N 1
ATOM 2171 C CA . SER A 1 281 ? 1.636 1.718 27.866 1.00 88.81 281 SER A CA 1
ATOM 2172 C C . SER A 1 281 ? 2.334 0.835 26.833 1.00 88.81 281 SER A C 1
ATOM 2174 O O . SER A 1 281 ? 1.907 -0.279 26.521 1.00 88.81 281 SER A O 1
ATOM 2176 N N . MET A 1 282 ? 3.498 1.290 26.356 1.00 93.38 282 MET A N 1
ATOM 2177 C CA . MET A 1 282 ? 4.393 0.450 25.546 1.00 93.38 282 MET A CA 1
ATOM 2178 C C . MET A 1 282 ? 4.970 -0.726 26.345 1.00 93.38 282 MET A C 1
ATOM 2180 O O . MET A 1 282 ? 5.299 -1.755 25.751 1.00 93.38 282 MET A O 1
ATOM 2184 N N . LYS A 1 283 ? 5.086 -0.598 27.679 1.00 93.00 283 LYS A N 1
ATOM 2185 C CA . LYS A 1 283 ? 5.522 -1.703 28.545 1.00 93.00 283 LYS A CA 1
ATOM 2186 C C . LYS A 1 283 ? 4.508 -2.842 28.469 1.00 93.00 283 LYS A C 1
ATOM 2188 O O . LYS A 1 283 ? 4.891 -3.965 28.148 1.00 93.00 283 LYS A O 1
ATOM 2193 N N . GLU A 1 284 ? 3.234 -2.539 28.705 1.00 94.00 284 GLU A N 1
ATOM 2194 C CA . GLU A 1 284 ? 2.148 -3.524 28.672 1.00 94.00 284 GLU A CA 1
ATOM 2195 C C . GLU A 1 284 ? 1.967 -4.111 27.274 1.00 94.00 284 GLU A C 1
ATOM 2197 O O . GLU A 1 284 ? 1.847 -5.325 27.139 1.00 94.00 284 GLU A O 1
ATOM 2202 N N . ALA A 1 285 ? 2.053 -3.285 26.225 1.00 94.81 285 ALA A N 1
ATOM 2203 C CA . ALA A 1 285 ? 2.031 -3.777 24.849 1.00 94.81 285 ALA A CA 1
ATOM 2204 C C . ALA A 1 285 ? 3.175 -4.772 24.589 1.00 94.81 285 ALA A C 1
ATOM 2206 O O . ALA A 1 285 ? 2.973 -5.825 23.986 1.00 94.81 285 ALA A O 1
ATOM 2207 N N . GLY A 1 286 ? 4.378 -4.481 25.092 1.00 94.31 286 GLY A N 1
ATOM 2208 C CA . GLY A 1 286 ? 5.516 -5.393 25.016 1.00 94.31 286 GLY A CA 1
ATOM 2209 C C . GLY A 1 286 ? 5.302 -6.698 25.791 1.00 94.31 286 GLY A C 1
ATOM 2210 O O . GLY A 1 286 ? 5.678 -7.758 25.294 1.00 94.31 286 GLY A O 1
ATOM 2211 N N . VAL A 1 287 ? 4.699 -6.640 26.983 1.00 94.62 287 VAL A N 1
ATOM 2212 C CA . VAL A 1 287 ? 4.350 -7.826 27.786 1.00 94.62 287 VAL A CA 1
ATOM 2213 C C . VAL A 1 287 ? 3.317 -8.681 27.056 1.00 94.62 287 VAL A C 1
ATOM 2215 O O . VAL A 1 287 ? 3.542 -9.876 26.875 1.00 94.62 287 VAL A O 1
ATOM 2218 N N . ALA A 1 288 ? 2.231 -8.078 26.574 1.00 95.00 288 ALA A N 1
ATOM 2219 C CA . ALA A 1 288 ? 1.182 -8.782 25.847 1.00 95.00 288 ALA A CA 1
ATOM 2220 C C . ALA A 1 288 ? 1.701 -9.422 24.550 1.00 95.00 288 ALA A C 1
ATOM 2222 O O . ALA A 1 288 ? 1.346 -10.561 24.254 1.00 95.00 288 ALA A O 1
ATOM 2223 N N . ARG A 1 289 ? 2.584 -8.732 23.814 1.00 94.81 289 ARG A N 1
ATOM 2224 C CA . ARG A 1 289 ? 3.233 -9.273 22.611 1.00 94.81 289 ARG A CA 1
ATOM 2225 C C . ARG A 1 289 ? 4.116 -10.482 22.934 1.00 94.81 289 ARG A C 1
ATOM 2227 O O . ARG A 1 289 ? 3.897 -11.556 22.391 1.00 94.81 289 ARG A O 1
ATOM 2234 N N . ARG A 1 290 ? 5.080 -10.335 23.855 1.00 93.56 290 ARG A N 1
ATOM 2235 C CA . ARG A 1 290 ? 6.043 -11.406 24.197 1.00 93.56 290 ARG A CA 1
ATOM 2236 C C . ARG A 1 290 ? 5.385 -12.665 24.761 1.00 93.56 290 ARG A C 1
ATOM 2238 O O . ARG A 1 290 ? 5.950 -13.741 24.631 1.00 93.56 290 ARG A O 1
ATOM 2245 N N . ASN A 1 291 ? 4.221 -12.521 25.390 1.00 93.12 291 ASN A N 1
ATOM 2246 C CA . ASN A 1 291 ? 3.455 -13.634 25.946 1.00 93.12 291 ASN A CA 1
ATOM 2247 C C . ASN A 1 291 ? 2.350 -14.142 24.996 1.00 93.12 291 ASN A C 1
ATOM 2249 O O . ASN A 1 291 ? 1.504 -14.916 25.431 1.00 93.12 291 ASN A O 1
ATOM 2253 N N . ALA A 1 292 ? 2.328 -13.706 23.727 1.00 93.12 292 ALA A N 1
ATOM 2254 C CA . ALA A 1 292 ? 1.331 -14.099 22.722 1.00 93.12 292 ALA A CA 1
ATOM 2255 C C . ALA A 1 292 ? -0.135 -13.882 23.166 1.00 93.12 292 ALA A C 1
ATOM 2257 O O . ALA A 1 292 ? -1.037 -14.640 22.819 1.00 93.12 292 ALA A O 1
ATOM 2258 N N . LEU A 1 293 ? -0.376 -12.831 23.955 1.00 94.25 293 LEU A N 1
ATOM 2259 C CA . LEU A 1 293 ? -1.702 -12.478 24.476 1.00 94.25 293 LEU A CA 1
ATOM 2260 C C . LEU A 1 293 ? -2.453 -11.527 23.546 1.00 94.25 293 LEU A C 1
ATOM 2262 O O . LEU A 1 293 ? -3.678 -11.424 23.615 1.00 94.25 293 LEU A O 1
ATOM 2266 N N . MET A 1 294 ? -1.711 -10.780 22.732 1.00 95.44 294 MET A N 1
ATOM 2267 C CA . MET A 1 294 ? -2.234 -9.705 21.903 1.00 95.44 294 MET A CA 1
ATOM 2268 C C . MET A 1 294 ? -2.938 -10.262 20.669 1.00 95.44 294 MET A C 1
ATOM 2270 O O . MET A 1 294 ? -2.327 -10.933 19.849 1.00 95.44 294 MET A O 1
ATOM 2274 N N . LYS A 1 295 ? -4.214 -9.913 20.513 1.00 95.31 295 LYS A N 1
ATOM 2275 C CA . LYS A 1 295 ? -5.028 -10.273 19.349 1.00 95.31 295 LYS A CA 1
ATOM 2276 C C . LYS A 1 295 ? -4.893 -9.232 18.241 1.00 95.31 295 LYS A C 1
ATOM 2278 O O . LYS A 1 295 ? -4.721 -9.563 17.071 1.00 95.31 295 LYS A O 1
ATOM 2283 N N . ARG A 1 296 ? -5.009 -7.957 18.615 1.00 96.69 296 ARG A N 1
ATOM 2284 C CA . ARG A 1 296 ? -5.061 -6.823 17.687 1.00 96.69 296 ARG A CA 1
ATOM 2285 C C . ARG A 1 296 ? -4.492 -5.579 18.342 1.00 96.69 296 ARG A C 1
ATOM 2287 O O . ARG A 1 296 ? -4.732 -5.346 19.524 1.00 96.69 296 ARG A O 1
ATOM 2294 N N . VAL A 1 297 ? -3.801 -4.752 17.568 1.00 97.38 297 VAL A N 1
ATOM 2295 C CA . VAL A 1 297 ? -3.229 -3.487 18.037 1.00 97.38 297 VAL A CA 1
ATOM 2296 C C . VAL A 1 297 ? -3.436 -2.376 17.019 1.00 97.38 297 VAL A C 1
ATOM 2298 O O . VAL A 1 297 ? -3.221 -2.577 15.828 1.00 97.38 297 VAL A O 1
ATOM 2301 N N . TYR A 1 298 ? -3.818 -1.198 17.506 1.00 97.81 298 TYR A N 1
ATOM 2302 C CA . TYR A 1 298 ? -3.743 0.066 16.784 1.00 97.81 298 TYR A CA 1
ATOM 2303 C C . TYR A 1 298 ? -2.559 0.847 17.334 1.00 97.81 298 TYR A C 1
ATOM 2305 O O . TYR A 1 298 ? -2.491 1.133 18.531 1.00 97.81 298 TYR A O 1
ATOM 2313 N N . VAL A 1 299 ? -1.602 1.161 16.470 1.00 97.25 299 VAL A N 1
ATOM 2314 C CA . VAL A 1 299 ? -0.314 1.728 16.866 1.00 97.25 299 VAL A CA 1
ATOM 2315 C C . VAL A 1 299 ? 0.080 2.844 15.910 1.00 97.25 299 VAL A C 1
ATOM 2317 O O . VAL A 1 299 ? -0.013 2.695 14.695 1.00 97.25 299 VAL A O 1
ATOM 2320 N N . HIS A 1 300 ? 0.505 3.980 16.456 1.00 96.62 300 HIS A N 1
ATOM 2321 C CA . HIS A 1 300 ? 0.990 5.095 15.649 1.00 96.62 300 HIS A CA 1
ATOM 2322 C C . HIS A 1 300 ? 2.290 4.731 14.919 1.00 96.62 300 HIS A C 1
ATOM 2324 O O . HIS A 1 300 ? 3.168 4.082 15.501 1.00 96.62 300 HIS A O 1
ATOM 2330 N N . SER A 1 301 ? 2.445 5.188 13.676 1.00 94.06 301 SER A N 1
ATOM 2331 C CA . SER A 1 301 ? 3.573 4.828 12.808 1.00 94.06 301 SER A CA 1
ATOM 2332 C C . SER A 1 301 ? 4.951 5.220 13.344 1.00 94.06 301 SER A C 1
ATOM 2334 O O . SER A 1 301 ? 5.940 4.570 13.008 1.00 94.06 301 SER A O 1
ATOM 2336 N N . SER A 1 302 ? 5.036 6.170 14.285 1.00 94.44 302 SER A N 1
ATOM 2337 C CA . SER A 1 302 ? 6.300 6.491 14.974 1.00 94.44 302 SER A CA 1
ATOM 2338 C C . SER A 1 302 ? 6.878 5.348 15.824 1.00 94.44 302 SER A C 1
ATOM 2340 O O . SER A 1 302 ? 8.039 5.407 16.224 1.00 94.44 302 SER A O 1
ATOM 2342 N N . LYS A 1 303 ? 6.112 4.286 16.111 1.00 95.06 303 LYS A N 1
ATOM 2343 C CA . LYS A 1 303 ? 6.542 3.135 16.931 1.00 95.06 303 LYS A CA 1
ATOM 2344 C C . LYS A 1 303 ? 7.108 1.993 16.076 1.00 95.06 303 LYS A C 1
ATOM 2346 O O . LYS A 1 303 ? 6.771 0.827 16.286 1.00 95.06 303 LYS A O 1
ATOM 2351 N N . THR A 1 304 ? 7.986 2.327 15.132 1.00 93.62 304 THR A N 1
ATOM 2352 C CA . THR A 1 304 ? 8.516 1.426 14.086 1.00 93.62 304 THR A CA 1
ATOM 2353 C C . THR A 1 304 ? 9.022 0.083 14.623 1.00 93.62 304 THR A C 1
ATOM 2355 O O . THR A 1 304 ? 8.522 -0.960 14.214 1.00 93.62 304 THR A O 1
ATOM 2358 N N . LYS A 1 305 ? 9.899 0.089 15.636 1.00 93.38 305 LYS A N 1
ATOM 2359 C CA . LYS A 1 305 ? 10.453 -1.141 16.244 1.00 93.38 305 LYS A CA 1
ATOM 2360 C C . LYS A 1 305 ? 9.393 -2.084 16.820 1.00 93.38 305 LYS A C 1
ATOM 2362 O O . LYS A 1 305 ? 9.570 -3.301 16.839 1.00 93.38 305 LYS A O 1
ATOM 2367 N N . PHE A 1 306 ? 8.309 -1.532 17.368 1.00 95.38 306 PHE A N 1
ATOM 2368 C CA . PHE A 1 306 ? 7.223 -2.357 17.890 1.00 95.38 306 PHE A CA 1
ATOM 2369 C C . PHE A 1 306 ? 6.422 -2.975 16.743 1.00 95.38 306 PHE A C 1
ATOM 2371 O O . PHE A 1 306 ? 6.125 -4.166 16.802 1.00 95.38 306 PHE A O 1
ATOM 2378 N N . ILE A 1 307 ? 6.117 -2.174 15.715 1.00 95.19 307 ILE A N 1
ATOM 2379 C CA . ILE A 1 307 ? 5.378 -2.585 14.514 1.00 95.19 307 ILE A CA 1
ATOM 2380 C C . ILE A 1 307 ? 6.104 -3.722 13.795 1.00 95.19 307 ILE A C 1
ATOM 2382 O O . ILE A 1 307 ? 5.473 -4.724 13.478 1.00 95.19 307 ILE A O 1
ATOM 2386 N N . GLU A 1 308 ? 7.411 -3.580 13.569 1.00 93.38 308 GLU A N 1
ATOM 2387 C CA . GLU A 1 308 ? 8.249 -4.600 12.928 1.00 93.38 308 GLU A CA 1
ATOM 2388 C C . GLU A 1 308 ? 8.171 -5.924 13.691 1.00 93.38 308 GLU A C 1
ATOM 2390 O O . GLU A 1 308 ? 7.707 -6.916 13.137 1.00 93.38 308 GLU A O 1
ATOM 2395 N N . GLY A 1 309 ? 8.477 -5.915 14.994 1.00 94.06 309 GLY A N 1
ATOM 2396 C CA . GLY A 1 309 ? 8.417 -7.142 15.792 1.00 94.06 309 GLY A CA 1
ATOM 2397 C C . GLY A 1 309 ? 7.010 -7.750 15.874 1.00 94.06 309 GLY A C 1
ATOM 2398 O O . GLY A 1 309 ? 6.865 -8.961 15.812 1.00 94.06 309 GLY A O 1
ATOM 2399 N N . ALA A 1 310 ? 5.954 -6.933 15.958 1.00 94.00 310 ALA A N 1
ATOM 2400 C CA . ALA A 1 310 ? 4.580 -7.447 15.979 1.00 94.00 310 ALA A CA 1
ATOM 2401 C C . ALA A 1 310 ? 4.151 -8.072 14.637 1.00 94.00 310 ALA A C 1
ATOM 2403 O O . ALA A 1 310 ? 3.332 -8.988 14.624 1.00 94.00 310 ALA A O 1
ATOM 2404 N N . ARG A 1 311 ? 4.690 -7.588 13.509 1.00 91.88 311 ARG A N 1
ATOM 2405 C CA . ARG A 1 311 ? 4.467 -8.189 12.184 1.00 91.88 311 ARG A CA 1
ATOM 2406 C C . ARG A 1 311 ? 5.245 -9.491 12.016 1.00 91.88 311 ARG A C 1
ATOM 2408 O O . ARG A 1 311 ? 4.704 -10.428 11.439 1.00 91.88 311 ARG A O 1
ATOM 2415 N N . GLU A 1 312 ? 6.473 -9.551 12.528 1.00 90.81 312 GLU A N 1
ATOM 2416 C CA . GLU A 1 312 ? 7.304 -10.762 12.523 1.00 90.81 312 GLU A CA 1
ATOM 2417 C C . GLU A 1 312 ? 6.661 -11.911 13.311 1.00 90.81 312 GLU A C 1
ATOM 2419 O O . GLU A 1 312 ? 6.724 -13.057 12.869 1.00 90.81 312 GLU A O 1
ATOM 2424 N N . ASP A 1 313 ? 5.974 -11.606 14.418 1.00 88.88 313 ASP A N 1
ATOM 2425 C CA . ASP A 1 313 ? 5.263 -12.604 15.230 1.00 88.88 313 ASP A CA 1
ATOM 2426 C C . ASP A 1 313 ? 4.120 -13.305 14.456 1.00 88.88 313 ASP A C 1
ATOM 2428 O O . ASP A 1 313 ? 3.723 -14.418 14.800 1.00 88.88 313 ASP A O 1
ATOM 2432 N N . GLY A 1 314 ? 3.552 -12.664 13.423 1.00 82.56 314 GLY A N 1
ATOM 2433 C CA . GLY A 1 314 ? 2.552 -13.240 12.507 1.00 82.56 314 GLY A CA 1
ATOM 2434 C C . GLY A 1 314 ? 1.164 -13.553 13.094 1.00 82.56 314 GLY A C 1
ATOM 2435 O O . GLY A 1 314 ? 0.238 -13.835 12.336 1.00 82.56 314 GLY A O 1
ATOM 2436 N N . GLY A 1 315 ? 0.994 -13.492 14.419 1.00 87.88 315 GLY A N 1
ATOM 2437 C CA . GLY A 1 315 ? -0.260 -13.800 15.127 1.00 87.88 315 GLY A CA 1
ATOM 2438 C C . GLY A 1 315 ? -1.107 -12.587 15.530 1.00 87.88 315 GLY A C 1
ATOM 2439 O O . GLY A 1 315 ? -2.193 -12.763 16.075 1.00 87.88 315 GLY A O 1
ATOM 2440 N N . ILE A 1 316 ? -0.621 -11.369 15.278 1.00 93.50 316 ILE A N 1
ATOM 2441 C CA . ILE A 1 316 ? -1.237 -10.122 15.747 1.00 93.50 316 ILE A CA 1
ATOM 2442 C C . ILE A 1 316 ? -1.808 -9.349 14.559 1.00 93.50 316 ILE A C 1
ATOM 2444 O O . ILE A 1 316 ? -1.109 -9.080 13.583 1.00 93.50 316 ILE A O 1
ATOM 2448 N N . GLU A 1 317 ? -3.063 -8.908 14.660 1.00 94.38 317 GLU A N 1
ATOM 2449 C CA . GLU A 1 317 ? -3.620 -7.950 13.704 1.00 94.38 317 GLU A CA 1
ATOM 2450 C C . GLU A 1 317 ? -3.046 -6.546 13.978 1.00 94.38 317 GLU A C 1
ATOM 2452 O O . GLU A 1 317 ? -3.497 -5.829 14.878 1.00 94.38 317 GLU A O 1
ATOM 2457 N N . VAL A 1 318 ? -2.015 -6.161 13.219 1.00 95.12 318 VAL A N 1
ATOM 2458 C CA . VAL A 1 318 ? -1.314 -4.877 13.379 1.00 95.12 318 VAL A CA 1
ATOM 2459 C C . VAL A 1 318 ? -1.924 -3.800 12.479 1.00 95.12 318 VAL A C 1
ATOM 2461 O O . VAL A 1 318 ? -1.710 -3.784 11.267 1.00 95.12 318 VAL A O 1
ATOM 2464 N N . ASN A 1 319 ? -2.615 -2.843 13.093 1.00 95.62 319 ASN A N 1
ATOM 2465 C CA . ASN A 1 319 ? -3.194 -1.675 12.440 1.00 95.62 319 ASN A CA 1
ATOM 2466 C C . ASN A 1 319 ? -2.320 -0.439 12.697 1.00 95.62 319 ASN A C 1
ATOM 2468 O O . ASN A 1 319 ? -2.261 0.080 13.812 1.00 95.62 319 ASN A O 1
ATOM 2472 N N . VAL A 1 320 ? -1.632 0.040 11.660 1.00 94.69 320 VAL A N 1
ATOM 2473 C CA . VAL A 1 320 ? -0.767 1.225 11.764 1.00 94.69 320 VAL A CA 1
ATOM 2474 C C . VAL A 1 320 ? -1.572 2.484 11.455 1.00 94.69 320 VAL A C 1
ATOM 2476 O O . VAL A 1 320 ? -2.131 2.610 10.366 1.00 94.69 320 VAL A O 1
ATOM 2479 N N . VAL A 1 321 ? -1.629 3.403 12.418 1.00 93.88 321 VAL A N 1
ATOM 2480 C CA . VAL A 1 321 ? -2.247 4.725 12.268 1.00 93.88 321 VAL A CA 1
ATOM 2481 C C . VAL A 1 321 ? -1.165 5.709 11.831 1.00 93.88 321 VAL A C 1
ATOM 2483 O O . VAL A 1 321 ? -0.200 5.934 12.561 1.00 93.88 321 VAL A O 1
ATOM 2486 N N . GLU A 1 322 ? -1.326 6.258 10.631 1.00 91.12 322 GLU A N 1
ATOM 2487 C CA . GLU A 1 322 ? -0.430 7.252 10.033 1.00 91.12 322 GLU A CA 1
ATOM 2488 C C . GLU A 1 322 ? -0.934 8.680 10.287 1.00 91.12 322 GLU A C 1
ATOM 2490 O O . GLU A 1 322 ? -2.135 8.896 10.475 1.00 91.12 322 GLU A O 1
ATOM 2495 N N . GLY A 1 323 ? -0.025 9.654 10.199 1.00 87.94 323 GLY A N 1
ATOM 2496 C CA . GLY A 1 323 ? -0.337 11.081 10.304 1.00 87.94 323 GLY A CA 1
ATOM 2497 C C . GLY A 1 323 ? -0.333 11.617 11.734 1.00 87.94 323 GLY A C 1
ATOM 2498 O O . GLY A 1 323 ? -0.029 10.904 12.683 1.00 87.94 323 GLY A O 1
ATOM 2499 N N . ASP A 1 324 ? -0.648 12.902 11.878 1.00 89.38 324 ASP A N 1
ATOM 2500 C CA . ASP A 1 324 ? -0.635 13.570 13.177 1.00 89.38 324 ASP A CA 1
ATOM 2501 C C . ASP A 1 324 ? -1.791 13.102 14.082 1.00 89.38 324 ASP A C 1
ATOM 2503 O O . ASP A 1 324 ? -2.945 12.964 13.657 1.00 89.38 324 ASP A O 1
ATOM 2507 N N . ILE A 1 325 ? -1.461 12.852 15.347 1.00 92.94 325 ILE A N 1
ATOM 2508 C CA . ILE A 1 325 ? -2.380 12.394 16.393 1.00 92.94 325 ILE A CA 1
ATOM 2509 C C . ILE A 1 325 ? -2.480 13.390 17.553 1.00 92.94 325 ILE A C 1
ATOM 2511 O O . ILE A 1 325 ? -3.161 13.094 18.539 1.00 92.94 325 ILE A O 1
ATOM 2515 N N . GLU A 1 326 ? -1.823 14.547 17.463 1.00 92.31 326 GLU A N 1
ATOM 2516 C CA . GLU A 1 326 ? -1.898 15.594 18.477 1.00 92.31 326 GLU A CA 1
ATOM 2517 C C . GLU A 1 326 ? -3.342 16.099 18.659 1.00 92.31 326 GLU A C 1
ATOM 2519 O O . GLU A 1 326 ? -4.101 16.266 17.702 1.00 92.31 326 GLU A O 1
ATOM 2524 N N . GLY A 1 327 ? -3.759 16.282 19.917 1.00 91.12 327 GLY A N 1
ATOM 2525 C CA . GLY A 1 327 ? -5.117 16.720 20.266 1.00 91.12 327 GLY A CA 1
ATOM 2526 C C . GLY A 1 327 ? -6.215 15.681 20.008 1.00 91.12 327 GLY A C 1
ATOM 2527 O O . GLY A 1 327 ? -7.397 16.023 19.961 1.00 91.12 327 GLY A O 1
ATOM 2528 N N . THR A 1 328 ? -5.847 14.415 19.805 1.00 93.25 328 THR A N 1
ATOM 2529 C CA . THR A 1 328 ? -6.788 13.315 19.568 1.00 93.25 328 THR A CA 1
ATOM 2530 C C . THR A 1 328 ? -6.815 12.369 20.756 1.00 93.25 328 THR A C 1
ATOM 2532 O O . THR A 1 328 ? -5.786 12.154 21.394 1.00 93.25 328 THR A O 1
ATOM 2535 N N . LYS A 1 329 ? -7.949 11.696 20.994 1.00 95.19 329 LYS A N 1
ATOM 2536 C CA . LYS A 1 329 ? -8.043 10.711 22.082 1.00 95.19 329 LYS A CA 1
ATOM 2537 C C . LYS A 1 329 ? -7.038 9.576 21.884 1.00 95.19 329 LYS A C 1
ATOM 2539 O O . LYS A 1 329 ? -6.474 9.079 22.846 1.00 95.19 329 LYS A O 1
ATOM 2544 N N . PHE A 1 330 ? -6.767 9.163 20.647 1.00 96.12 330 PHE A N 1
ATOM 2545 C CA . PHE A 1 330 ? -5.716 8.174 20.396 1.00 96.12 330 PHE 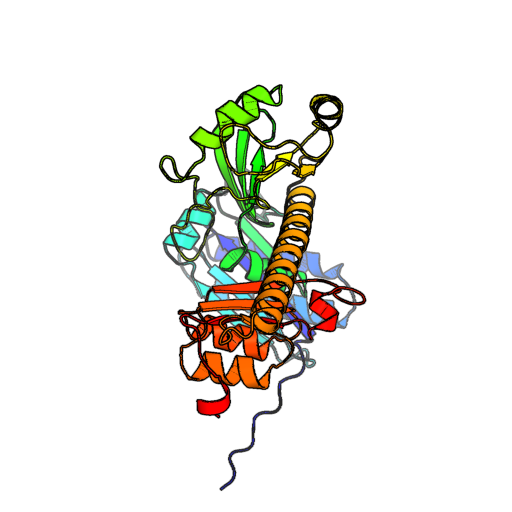A CA 1
ATOM 2546 C C . PHE A 1 330 ? -4.313 8.687 20.779 1.00 96.12 330 PHE A C 1
ATOM 2548 O O . PHE A 1 330 ? -3.525 7.937 21.359 1.00 96.12 330 PHE A O 1
ATOM 2555 N N . GLY A 1 331 ? -4.018 9.961 20.505 1.00 94.50 331 GLY A N 1
ATOM 2556 C CA . GLY A 1 331 ? -2.780 10.634 20.910 1.00 94.50 331 GLY A CA 1
ATOM 2557 C C . GLY A 1 331 ? -2.633 10.771 22.422 1.00 94.50 331 GLY A C 1
ATOM 2558 O O . GLY A 1 331 ? -1.585 10.409 22.958 1.00 94.50 331 GLY A O 1
ATOM 2559 N N . ASP A 1 332 ? -3.699 11.180 23.112 1.00 95.00 332 ASP A N 1
ATOM 2560 C CA . ASP A 1 332 ? -3.732 11.336 24.573 1.00 95.00 332 ASP A CA 1
ATOM 2561 C C . ASP A 1 332 ? -3.436 10.018 25.306 1.00 95.00 332 ASP A C 1
ATOM 2563 O O . ASP A 1 332 ? -2.857 10.006 26.390 1.00 95.00 332 ASP A O 1
ATOM 2567 N N . TYR A 1 333 ? -3.766 8.884 24.678 1.00 95.62 333 TYR A N 1
ATOM 2568 C CA . TYR A 1 333 ? -3.437 7.540 25.158 1.00 95.62 333 TYR A CA 1
ATOM 2569 C C . TYR A 1 333 ? -2.157 6.991 24.511 1.00 95.62 333 TYR A C 1
ATOM 2571 O O . TYR A 1 333 ? -2.035 5.802 24.205 1.00 95.62 333 TYR A O 1
ATOM 2579 N N . GLY A 1 334 ? -1.178 7.865 24.282 1.00 93.69 334 GLY A N 1
ATOM 2580 C CA . GLY A 1 334 ? 0.178 7.505 23.876 1.00 93.69 334 GLY A CA 1
ATOM 2581 C C . GLY A 1 334 ? 0.301 6.944 22.460 1.00 93.69 334 GLY A C 1
ATOM 2582 O O . GLY A 1 334 ? 1.353 6.395 22.122 1.00 93.69 334 GLY A O 1
ATOM 2583 N N . GLY A 1 335 ? -0.735 7.045 21.621 1.00 96.25 335 GLY A N 1
ATOM 2584 C CA . GLY A 1 335 ? -0.736 6.520 20.254 1.00 96.25 335 GLY A CA 1
ATOM 2585 C C . GLY A 1 335 ? -0.578 4.999 20.190 1.00 96.25 335 GLY A C 1
ATOM 2586 O O . GLY A 1 335 ? 0.116 4.495 19.299 1.00 96.25 335 GLY A O 1
ATOM 2587 N N . ILE A 1 336 ? -1.133 4.278 21.169 1.00 97.44 336 ILE A N 1
ATOM 2588 C CA . ILE A 1 336 ? -1.246 2.818 21.156 1.00 97.44 336 ILE A CA 1
ATOM 2589 C C . ILE A 1 336 ? -2.465 2.349 21.960 1.00 97.44 336 ILE A C 1
ATOM 2591 O O . ILE A 1 336 ? -2.677 2.771 23.096 1.00 97.44 336 ILE A O 1
ATOM 2595 N N . VAL A 1 337 ? -3.242 1.437 21.379 1.00 97.94 337 VAL A N 1
ATOM 2596 C CA . VAL A 1 337 ? -4.309 0.686 22.054 1.00 97.94 337 VAL A CA 1
ATOM 2597 C C . VAL A 1 337 ? -4.353 -0.727 21.487 1.00 97.94 337 VAL A C 1
ATOM 2599 O O . VAL A 1 337 ? -4.205 -0.919 20.281 1.00 97.94 337 VAL A O 1
ATOM 2602 N N . PHE A 1 338 ? -4.533 -1.731 22.336 1.00 97.31 338 PHE A N 1
ATOM 2603 C CA . PHE A 1 338 ? -4.547 -3.126 21.913 1.00 97.31 338 PHE A CA 1
ATOM 2604 C C . PHE A 1 338 ? -5.570 -3.955 22.680 1.00 97.31 338 PHE A C 1
ATOM 2606 O O . PHE A 1 338 ? -5.905 -3.668 23.826 1.00 97.31 338 PHE A O 1
ATOM 2613 N N . GLU A 1 339 ? -6.052 -4.995 22.015 1.00 96.69 339 GLU A N 1
ATOM 2614 C CA . GLU A 1 339 ? -6.988 -5.989 22.526 1.00 96.69 339 GLU A CA 1
ATOM 2615 C C . GLU A 1 339 ? -6.238 -7.310 22.731 1.00 96.69 339 GLU A C 1
ATOM 2617 O O . GLU A 1 339 ? -5.449 -7.731 21.877 1.00 96.69 339 GLU A O 1
ATOM 2622 N N . VAL A 1 340 ? -6.493 -7.973 23.855 1.00 95.62 340 VAL A N 1
ATOM 2623 C CA . VAL A 1 340 ? -5.954 -9.304 24.168 1.00 95.62 340 VAL A CA 1
ATOM 2624 C C . VAL A 1 340 ? -7.005 -10.394 23.943 1.00 95.62 340 VAL A C 1
ATOM 2626 O O . VAL A 1 340 ? -8.204 -10.122 23.921 1.00 95.62 340 VAL A O 1
ATOM 2629 N N . HIS A 1 341 ? -6.570 -11.645 23.775 1.00 93.19 341 HIS A N 1
ATOM 2630 C CA . HIS A 1 341 ? -7.465 -12.781 23.506 1.00 93.19 341 HIS A CA 1
ATOM 2631 C C . HIS A 1 341 ? -8.473 -13.066 24.627 1.00 93.19 341 HIS A C 1
ATOM 2633 O O . HIS A 1 341 ? -9.572 -13.550 24.361 1.00 93.19 341 HIS A O 1
ATOM 2639 N N . TYR A 1 342 ? -8.103 -12.781 25.873 1.00 90.94 342 TYR A N 1
ATOM 2640 C CA . TYR A 1 342 ? -8.918 -13.030 27.055 1.00 90.94 342 TYR A CA 1
ATOM 2641 C C . TYR A 1 342 ? -8.713 -11.924 28.083 1.00 90.94 342 TYR A C 1
ATOM 2643 O O . TYR A 1 342 ? -7.649 -11.310 28.145 1.00 90.94 342 TYR A O 1
ATOM 2651 N N . ARG A 1 343 ? -9.740 -11.676 28.904 1.00 90.75 343 ARG A N 1
ATOM 2652 C CA . ARG A 1 343 ? -9.627 -10.749 30.033 1.00 90.75 343 ARG A CA 1
ATOM 2653 C C . ARG A 1 343 ? -8.524 -11.246 30.963 1.00 90.75 343 ARG A C 1
ATOM 2655 O O . ARG A 1 343 ? -8.575 -12.387 31.413 1.00 90.75 343 ARG A O 1
ATOM 2662 N N . THR A 1 344 ? -7.534 -10.409 31.226 1.00 89.44 344 THR A N 1
ATOM 2663 C CA . THR A 1 344 ? -6.369 -10.777 32.030 1.00 89.44 344 THR A CA 1
ATOM 2664 C C . THR A 1 344 ? -5.888 -9.580 32.839 1.00 89.44 344 THR A C 1
ATOM 2666 O O . THR A 1 344 ? -6.320 -8.454 32.623 1.00 89.44 344 THR A O 1
ATOM 2669 N N . ASP A 1 345 ? -5.003 -9.815 33.797 1.00 88.94 345 ASP A N 1
ATOM 2670 C CA . ASP A 1 345 ? -4.171 -8.765 34.374 1.00 88.94 345 ASP A CA 1
ATOM 2671 C C . ASP A 1 345 ? -2.756 -8.935 33.812 1.00 88.94 345 ASP A C 1
ATOM 2673 O O . ASP A 1 345 ? -2.114 -9.965 34.033 1.00 88.94 345 ASP A O 1
ATOM 2677 N N . LEU A 1 346 ? -2.283 -7.956 33.033 1.00 90.50 346 LEU A N 1
ATOM 2678 C CA . LEU A 1 346 ? -0.940 -8.000 32.449 1.00 90.50 346 LEU A CA 1
ATOM 2679 C C . LEU A 1 346 ? 0.158 -7.853 33.507 1.00 90.50 346 LEU A C 1
ATOM 2681 O O . LEU A 1 346 ? 1.276 -8.303 33.262 1.00 90.50 346 LEU A O 1
ATOM 2685 N N . GLY A 1 347 ? -0.153 -7.308 34.689 1.00 86.06 347 GLY A N 1
ATOM 2686 C CA . GLY A 1 347 ? 0.782 -7.219 35.809 1.00 86.06 347 GLY A CA 1
ATOM 2687 C C . GLY A 1 347 ? 1.288 -8.585 36.279 1.00 86.06 347 GLY A C 1
ATOM 2688 O O . GLY A 1 347 ? 2.408 -8.688 36.774 1.00 86.06 347 GLY A O 1
ATOM 2689 N N . MET A 1 348 ? 0.527 -9.658 36.036 1.00 86.25 348 MET A N 1
ATOM 2690 C CA . MET A 1 348 ? 0.959 -11.025 36.350 1.00 86.25 348 MET A CA 1
ATOM 2691 C C . MET A 1 348 ? 2.051 -11.563 35.409 1.00 86.25 348 MET A C 1
ATOM 2693 O O . MET A 1 348 ? 2.605 -12.629 35.671 1.00 86.25 348 MET A O 1
ATOM 2697 N N . PHE A 1 349 ? 2.356 -10.855 34.316 1.00 84.81 349 PHE A N 1
ATOM 2698 C CA . PHE A 1 349 ? 3.248 -11.314 33.247 1.00 84.81 349 PHE A CA 1
ATOM 2699 C C . PHE A 1 349 ? 4.526 -10.456 33.080 1.00 84.81 349 PHE A C 1
ATOM 2701 O O . PHE A 1 349 ? 5.315 -10.748 32.172 1.00 84.81 349 PHE A O 1
ATOM 2708 N N . GLY A 1 350 ? 4.767 -9.434 33.928 1.00 62.53 350 GLY A N 1
ATOM 2709 C CA . GLY A 1 350 ? 6.058 -8.705 34.009 1.00 62.53 350 GLY A CA 1
ATOM 2710 C C . GLY A 1 350 ? 6.034 -7.183 34.208 1.00 62.53 350 GLY A C 1
ATOM 2711 O O . GLY A 1 350 ? 5.340 -6.457 33.465 1.00 62.53 350 GLY A O 1
#

Organism: NCBI:txid1714387

Secondary structure (DSSP, 8-state):
---PPPPPP---SEEEEEEEES-BHHHHHHHHHHHHHHGGGSSSHHHHHHHHHHHHHHHHHHTT--SB--EEEEEEE-SSTT-EEEEEEEPPHHHHHHHHHSEE-S--B--TT-TTT---EEEEEETHHHHHHHHHHHHPPPEEEE-SSEEEEE-SSEEEEEEE----SHHHHHHHGGGGSTTSPPPP--SSS--PPPP-TTTEEEESS-HHHHGGG-S-EE-TTSS-EE--EES---HHHHHHHHHHHHHHHHHHHHHHHHHHHHHHHHTTPPPSEEES-HHHHHHHHHTT-EEEEEEETT-HHHHHHHHHTSSSEEEEEPS--TTSHHHHTTTEEEEESS---GGGG-

pLDDT: mean 87.34, std 13.02, range [30.09, 98.0]

Sequence (350 aa):
MSAMAATPSSPPSLRVLVLSYSLSASQLISVLNNLKESSKKSGSHKTRQLLWKAYGDMIGWAGGKDGSMDCFLMFKAGEDVNEGILEVQELTKRQRGCCGSLNMLGRKHRPDGEEDKCKGWVMGWAEEEADEAWRDLMEGEPCVYCTGDKVYVGTKYKRVMCKGVNVKSGKDVEELLPTLLPDNPLRSVSFTGNSPPTINNYNFIMAGAWASKFAPLGYSWRCSNTNIKLTHFVDSLSTNVMYDYFLTCKGFFLKTEAEKLITQMLTDVEKGLTACIYAASMKEAGVARRNALMKRVYVHSSKTKFIEGAREDGGIEVNVVEGDIEGTKFGDYGGIVFEVHYRTDLGMFG

Radius of gyration: 23.92 Å; chains: 1; bounding box: 64×35×70 Å